Protein AF-A0A9W4T9R7-F1 (afdb_monomer)

Sequence (249 aa):
AYAVKRDMVISTRVPKNIEKGKYPGAYVFPSKKGIESRRPVIGLDFASLYPTWCVRHDNQTEKKGLYSVVLEDLANKRLELKARLVPLEKKKQHFGKMISSAKESDYWDLKQKTLKVYMNTFYREAGNSLSSIYLRELACRTTTLRKYYLNFVAKFVSKKAFFREELFKEAYWTEMVKITMNVMSKLRNQVNAYLRIKSGTSYLKIAYEEVLFPICFTGKKKYFGIEHEDIVNFKLKNLFMKGIYTVKQ

Structure (mmCIF, N/CA/C/O backbone):
data_AF-A0A9W4T9R7-F1
#
_entry.id   AF-A0A9W4T9R7-F1
#
loop_
_atom_site.group_PDB
_atom_site.id
_atom_site.type_symbol
_atom_site.label_atom_id
_atom_site.label_alt_id
_atom_site.label_comp_id
_atom_site.label_asym_id
_atom_site.label_entity_id
_atom_site.label_seq_id
_atom_site.pdbx_PDB_ins_code
_atom_site.Cartn_x
_atom_site.Cartn_y
_atom_site.Cartn_z
_atom_site.occupancy
_atom_site.B_iso_or_equiv
_atom_site.auth_seq_id
_atom_site.auth_comp_id
_atom_site.auth_asym_id
_atom_site.auth_atom_id
_atom_site.pdbx_PDB_model_num
ATOM 1 N N . ALA A 1 1 ? 19.798 -14.249 -14.018 1.00 59.72 1 ALA A N 1
ATOM 2 C CA . ALA A 1 1 ? 20.123 -14.473 -15.442 1.00 59.72 1 ALA A CA 1
ATOM 3 C C . ALA A 1 1 ? 18.849 -14.621 -16.295 1.00 59.72 1 ALA A C 1
ATOM 5 O O . ALA A 1 1 ? 18.619 -15.683 -16.844 1.00 59.72 1 ALA A O 1
ATOM 6 N N . TYR A 1 2 ? 17.982 -13.600 -16.383 1.00 70.25 2 TYR A N 1
ATOM 7 C CA . TYR A 1 2 ? 16.787 -13.658 -17.253 1.00 70.25 2 TYR A CA 1
ATOM 8 C C . TYR A 1 2 ? 17.109 -13.208 -18.683 1.00 70.25 2 TYR A C 1
ATOM 10 O O . TYR A 1 2 ? 16.780 -13.914 -19.625 1.00 70.25 2 TYR A O 1
ATOM 18 N N . ALA A 1 3 ? 17.820 -12.083 -18.831 1.00 74.06 3 ALA A N 1
ATOM 19 C CA . ALA A 1 3 ? 18.257 -11.571 -20.131 1.00 74.06 3 ALA A CA 1
ATOM 20 C C . ALA A 1 3 ? 19.141 -12.583 -20.880 1.00 74.06 3 ALA A C 1
ATOM 22 O O . ALA A 1 3 ? 18.869 -12.890 -22.030 1.00 74.06 3 ALA A O 1
ATOM 23 N N . VAL A 1 4 ? 20.104 -13.191 -20.180 1.00 78.38 4 VAL A N 1
ATOM 24 C CA . VAL A 1 4 ? 20.974 -14.253 -20.723 1.00 78.38 4 VAL A CA 1
ATOM 25 C C . VAL A 1 4 ? 20.182 -15.496 -21.147 1.00 78.38 4 VAL A C 1
ATOM 27 O O . VAL A 1 4 ? 20.496 -16.099 -22.154 1.00 78.38 4 VAL A O 1
ATOM 30 N N . LYS A 1 5 ? 19.123 -15.871 -20.415 1.00 80.81 5 LYS A N 1
ATOM 31 C CA . LYS A 1 5 ? 18.279 -17.035 -20.755 1.00 80.81 5 LYS A CA 1
ATOM 32 C C . LYS A 1 5 ? 17.362 -16.807 -21.962 1.00 80.81 5 LYS A C 1
ATOM 34 O O . LYS A 1 5 ? 16.717 -17.749 -22.404 1.00 80.81 5 LYS A O 1
ATOM 39 N N . ARG A 1 6 ? 17.222 -15.563 -22.418 1.00 77.00 6 ARG A N 1
ATOM 40 C CA . ARG A 1 6 ? 16.382 -15.175 -23.559 1.00 77.00 6 ARG A CA 1
ATOM 41 C C . ARG A 1 6 ? 17.194 -14.482 -24.656 1.00 77.00 6 ARG A C 1
ATOM 43 O O . ARG A 1 6 ? 16.608 -13.758 -25.453 1.00 77.00 6 ARG A O 1
ATOM 50 N N . ASP A 1 7 ? 18.519 -14.628 -24.624 1.00 80.69 7 ASP A N 1
ATOM 51 C CA . ASP A 1 7 ? 19.453 -14.010 -25.573 1.00 80.69 7 ASP A CA 1
ATOM 52 C C . ASP A 1 7 ? 19.212 -12.503 -25.780 1.00 80.69 7 ASP A C 1
ATOM 54 O O . ASP A 1 7 ? 19.337 -11.948 -26.870 1.00 80.69 7 ASP A O 1
ATOM 58 N N . MET A 1 8 ? 18.838 -11.813 -24.698 1.00 79.25 8 MET A N 1
ATOM 59 C CA . MET A 1 8 ? 18.561 -10.380 -24.711 1.00 79.25 8 MET A CA 1
ATOM 60 C C . MET A 1 8 ? 19.840 -9.585 -24.444 1.00 79.25 8 MET A C 1
ATOM 62 O O . MET A 1 8 ? 20.488 -9.761 -23.410 1.00 79.25 8 MET A O 1
ATOM 66 N N . VAL A 1 9 ? 20.134 -8.620 -25.315 1.00 77.31 9 VAL A N 1
ATOM 67 C CA . VAL A 1 9 ? 21.206 -7.635 -25.114 1.00 77.31 9 VAL A CA 1
ATOM 68 C C . VAL A 1 9 ? 20.630 -6.378 -24.461 1.00 77.31 9 VAL A C 1
ATOM 70 O O . VAL A 1 9 ? 19.624 -5.830 -24.912 1.00 77.31 9 VAL A O 1
ATOM 73 N N . ILE A 1 10 ? 21.260 -5.906 -23.385 1.00 75.12 10 ILE A N 1
ATOM 74 C CA . ILE A 1 10 ? 20.841 -4.688 -22.681 1.00 75.12 10 ILE A CA 1
ATOM 75 C C . ILE A 1 10 ? 21.632 -3.507 -23.238 1.00 75.12 10 ILE A C 1
ATOM 77 O O . ILE A 1 10 ? 22.858 -3.474 -23.154 1.00 75.12 10 ILE A O 1
ATOM 81 N N . SER A 1 11 ? 20.927 -2.515 -23.784 1.00 72.75 11 SER A N 1
ATOM 82 C CA . SER A 1 11 ? 21.551 -1.259 -24.200 1.00 72.75 11 SER A CA 1
ATOM 83 C C . SER A 1 11 ? 22.046 -0.478 -22.982 1.00 72.75 11 SER A C 1
ATOM 85 O O . SER A 1 11 ? 21.282 -0.190 -22.064 1.00 72.75 11 SER A O 1
ATOM 87 N N . THR A 1 12 ? 23.315 -0.078 -23.003 1.00 73.06 12 THR A N 1
ATOM 88 C CA . THR A 1 12 ? 23.922 0.831 -22.016 1.00 73.06 12 THR A CA 1
ATOM 89 C C . THR A 1 12 ? 23.885 2.294 -22.459 1.00 73.06 12 THR A C 1
ATOM 91 O O . THR A 1 12 ? 24.325 3.178 -21.727 1.00 73.06 12 THR A O 1
ATOM 94 N N . ARG A 1 13 ? 23.363 2.575 -23.660 1.00 67.56 13 ARG A N 1
ATOM 95 C CA . ARG A 1 13 ? 23.317 3.929 -24.219 1.00 67.56 13 ARG A CA 1
ATOM 96 C C . ARG A 1 13 ? 22.283 4.773 -23.478 1.00 67.56 13 ARG A C 1
ATOM 98 O O . ARG A 1 13 ? 21.112 4.402 -23.421 1.00 67.56 13 ARG A O 1
ATOM 105 N N . VAL A 1 14 ? 22.707 5.934 -22.981 1.00 66.62 14 VAL A N 1
ATOM 106 C CA . VAL A 1 14 ? 21.792 6.962 -22.468 1.00 66.62 14 VAL A CA 1
ATOM 107 C C . VAL A 1 14 ? 20.912 7.453 -23.632 1.00 66.62 14 VAL A C 1
ATOM 109 O O . VAL A 1 14 ? 21.442 7.684 -24.727 1.00 66.62 14 VAL A O 1
ATOM 112 N N . PRO A 1 15 ? 19.586 7.594 -23.449 1.00 66.44 15 PRO A N 1
ATOM 113 C CA . PRO A 1 15 ? 18.695 8.068 -24.504 1.00 66.44 15 PRO A CA 1
ATOM 114 C C . PRO A 1 15 ? 19.144 9.442 -25.026 1.00 66.44 15 PRO A C 1
ATOM 116 O O . PRO A 1 15 ? 19.232 10.397 -24.261 1.00 66.44 15 PRO A O 1
ATOM 119 N N . LYS A 1 16 ? 19.423 9.558 -26.333 1.00 61.88 16 LYS A N 1
ATOM 120 C CA . LYS A 1 16 ? 19.866 10.826 -26.952 1.00 61.88 16 LYS A CA 1
ATOM 121 C C . LYS A 1 16 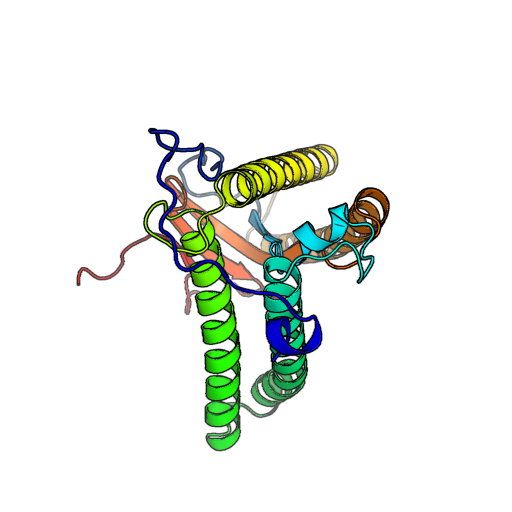? 18.724 11.838 -27.121 1.00 61.88 16 LYS A C 1
ATOM 123 O O . LYS A 1 16 ? 18.945 13.037 -26.996 1.00 61.88 16 LYS A O 1
ATOM 128 N N . ASN A 1 17 ? 17.503 11.349 -27.351 1.00 61.75 17 ASN A N 1
ATOM 129 C CA . ASN A 1 17 ? 16.299 12.160 -27.547 1.00 61.75 17 ASN A CA 1
ATOM 130 C C . ASN A 1 17 ? 15.401 12.059 -26.309 1.00 61.75 17 ASN A C 1
ATOM 132 O O . ASN A 1 17 ? 14.478 11.249 -26.255 1.00 61.75 17 ASN A O 1
ATOM 136 N N . ILE A 1 18 ? 15.701 12.856 -25.285 1.00 63.38 18 ILE A N 1
ATOM 137 C CA . ILE A 1 18 ? 14.866 12.960 -24.085 1.00 63.38 18 ILE A CA 1
ATOM 138 C C . ILE A 1 18 ? 13.833 14.059 -24.336 1.00 63.38 18 ILE A C 1
ATOM 140 O O . ILE A 1 18 ? 14.192 15.230 -24.472 1.00 63.38 18 ILE A O 1
ATOM 144 N N . GLU A 1 19 ? 12.546 13.706 -24.367 1.00 62.81 19 GLU A N 1
ATOM 145 C CA . GLU A 1 19 ? 11.475 14.705 -24.327 1.00 62.81 19 GLU A CA 1
ATOM 146 C C . GLU A 1 19 ? 11.671 15.610 -23.097 1.00 62.81 19 GLU A C 1
ATOM 148 O O . GLU A 1 19 ? 11.642 15.145 -21.952 1.00 62.81 19 GLU A O 1
ATOM 153 N N . LYS A 1 20 ? 11.865 16.914 -23.314 1.00 60.84 20 LYS A N 1
ATOM 154 C CA . LYS A 1 20 ? 12.062 17.889 -22.234 1.00 60.84 20 LYS A CA 1
ATOM 155 C C . LYS A 1 20 ? 10.721 18.185 -21.545 1.00 60.84 20 LYS A C 1
ATOM 157 O O . LYS A 1 20 ? 9.710 18.384 -22.209 1.00 60.84 20 LYS A O 1
ATOM 162 N N . GLY A 1 21 ? 10.697 18.200 -20.209 1.00 66.25 21 GLY A N 1
ATOM 163 C CA . GLY A 1 21 ? 9.529 18.612 -19.410 1.00 66.25 21 GLY A CA 1
ATOM 164 C C . GLY A 1 21 ? 9.113 17.629 -18.308 1.00 66.25 21 GLY A C 1
ATOM 165 O O . GLY A 1 21 ? 9.373 16.430 -18.381 1.00 66.25 21 GLY A O 1
ATOM 166 N N . LYS A 1 22 ? 8.458 18.148 -17.259 1.00 68.75 22 LYS A N 1
ATOM 167 C CA . LYS A 1 22 ? 7.923 17.345 -16.143 1.00 68.75 22 LYS A CA 1
ATOM 168 C C . LYS A 1 22 ? 6.649 16.611 -16.583 1.00 68.75 22 LYS A C 1
ATOM 170 O O . LYS A 1 22 ? 5.769 17.218 -17.183 1.00 68.75 22 LYS A O 1
ATOM 175 N N . TYR A 1 23 ? 6.516 15.331 -16.237 1.00 68.12 23 TYR A N 1
ATOM 176 C CA . TYR A 1 23 ? 5.281 14.564 -16.441 1.00 68.12 23 TYR A CA 1
ATOM 177 C C . TYR A 1 23 ? 4.348 14.669 -15.216 1.00 68.12 23 TYR A C 1
ATOM 179 O O . TYR A 1 23 ? 4.815 14.881 -14.091 1.00 68.12 23 TYR A O 1
ATOM 187 N N . PRO A 1 24 ? 3.018 14.550 -15.395 1.00 67.31 24 PRO A N 1
ATOM 188 C CA . PRO A 1 24 ? 2.055 14.825 -14.332 1.00 67.31 24 PRO A CA 1
ATOM 189 C C . PRO A 1 24 ? 2.112 13.780 -13.204 1.00 67.31 24 PRO A C 1
ATOM 191 O O . PRO A 1 24 ? 1.709 12.636 -13.391 1.00 67.31 24 PRO A O 1
ATOM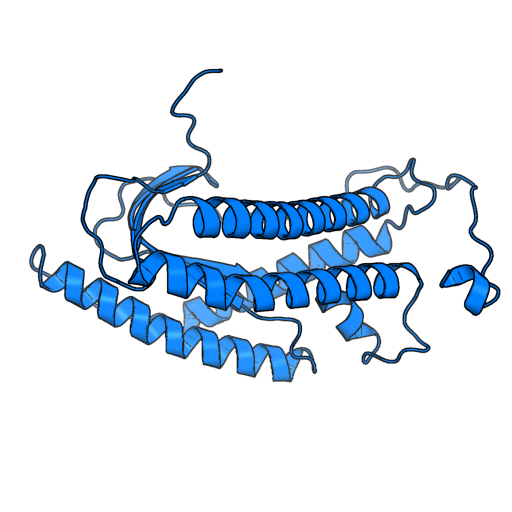 194 N N . GLY A 1 25 ? 2.528 14.202 -12.004 1.00 65.69 25 GLY A N 1
ATOM 195 C CA . GLY A 1 25 ? 2.658 13.364 -10.800 1.00 65.69 25 GLY A CA 1
ATOM 196 C C . GLY A 1 25 ? 1.333 12.965 -10.132 1.00 65.69 25 GLY A C 1
ATOM 197 O O . GLY A 1 25 ? 0.257 13.252 -10.648 1.00 65.69 25 GLY A O 1
ATOM 198 N N . ALA A 1 26 ? 1.390 12.291 -8.979 1.00 67.56 26 ALA A N 1
ATOM 199 C CA . ALA A 1 26 ? 0.213 11.751 -8.284 1.00 67.56 26 ALA A CA 1
ATOM 200 C C . ALA A 1 26 ? -0.819 12.825 -7.875 1.00 67.56 26 ALA A C 1
ATOM 202 O O . ALA A 1 26 ? -0.459 13.923 -7.457 1.00 67.56 26 ALA A O 1
ATOM 203 N N . TYR A 1 27 ? -2.109 12.481 -7.956 1.00 70.81 27 TYR A N 1
ATOM 204 C CA . TYR A 1 27 ? -3.198 13.359 -7.519 1.00 70.81 27 TYR A CA 1
ATOM 205 C C . TYR A 1 27 ? -3.437 13.236 -6.008 1.00 70.81 27 TYR A C 1
ATOM 207 O O . TYR A 1 27 ? -3.358 12.139 -5.453 1.00 70.81 27 TYR A O 1
ATOM 215 N N . VAL A 1 28 ? -3.726 14.360 -5.346 1.00 72.25 28 VAL A N 1
ATOM 216 C CA . VAL A 1 28 ? -4.031 14.424 -3.910 1.00 72.25 28 VAL A CA 1
ATOM 217 C C . VAL A 1 28 ? -5.329 15.201 -3.738 1.00 72.25 28 VAL A C 1
ATOM 219 O O . VAL A 1 28 ? -5.382 16.384 -4.079 1.00 72.25 28 VAL A O 1
ATOM 222 N N . PHE A 1 29 ? -6.353 14.543 -3.193 1.00 69.75 29 PHE A N 1
ATOM 223 C CA . PHE A 1 29 ? -7.619 15.198 -2.882 1.00 69.75 29 PHE A CA 1
ATOM 224 C C . PHE A 1 29 ? -7.421 16.314 -1.841 1.00 69.75 29 PHE A C 1
ATOM 226 O O . PHE A 1 29 ? -6.601 16.168 -0.926 1.00 69.75 29 PHE A O 1
ATOM 233 N N . PRO A 1 30 ? -8.136 17.444 -1.968 1.00 73.25 30 PRO A N 1
ATOM 234 C CA . PRO A 1 30 ? -8.125 18.482 -0.946 1.00 73.25 30 PRO A CA 1
ATOM 235 C C . PRO A 1 30 ? -8.764 17.963 0.352 1.00 73.25 30 PRO A C 1
ATOM 237 O O . PRO A 1 30 ? -9.790 17.290 0.321 1.00 73.25 30 PRO A O 1
ATOM 240 N N . SER A 1 31 ? -8.155 18.281 1.497 1.00 77.88 31 SER A N 1
ATOM 241 C CA . SER A 1 31 ? -8.677 17.946 2.828 1.00 77.88 31 SER A CA 1
ATOM 242 C C . SER A 1 31 ? -9.503 19.103 3.393 1.00 77.88 31 SER A C 1
ATOM 244 O O . SER A 1 31 ? -9.049 20.250 3.334 1.00 77.88 31 SER A O 1
ATOM 246 N N . LYS A 1 32 ? -10.652 18.812 4.014 1.00 78.69 32 LYS A N 1
ATOM 247 C CA . LYS A 1 32 ? -11.346 19.777 4.881 1.00 78.69 32 LYS A CA 1
ATOM 248 C C . LYS A 1 32 ? -10.566 19.882 6.193 1.00 78.69 32 LYS A C 1
ATOM 250 O O . LYS A 1 32 ? -10.340 18.864 6.836 1.00 78.69 32 LYS A O 1
ATOM 255 N N . LYS A 1 33 ? -10.076 21.078 6.530 1.00 81.50 33 LYS A N 1
ATOM 256 C CA . LYS A 1 33 ? -9.293 21.306 7.754 1.00 81.50 33 LYS A CA 1
ATOM 257 C C . LYS A 1 33 ? -10.213 21.355 8.974 1.00 81.50 33 LYS A C 1
ATOM 259 O O . LYS A 1 33 ? -11.326 21.859 8.864 1.00 81.50 33 LYS A O 1
ATOM 264 N N . GLY A 1 34 ? -9.711 20.898 10.116 1.00 79.88 34 GLY A N 1
ATOM 265 C CA . GLY A 1 34 ? -10.428 20.907 11.389 1.00 79.88 34 GLY A CA 1
ATOM 266 C C . GLY A 1 34 ? -10.457 19.541 12.067 1.00 79.88 34 GLY A C 1
ATOM 267 O O . GLY A 1 34 ? -9.958 18.548 11.529 1.00 79.88 34 GLY A O 1
ATOM 268 N N . ILE A 1 35 ? -11.033 19.521 13.267 1.00 76.19 35 ILE A N 1
ATOM 269 C CA . ILE A 1 35 ? -11.288 18.300 14.031 1.00 76.19 35 ILE A CA 1
ATOM 270 C C . ILE A 1 35 ? -12.578 17.672 13.506 1.00 76.19 35 ILE A C 1
ATOM 272 O O . ILE A 1 35 ? -13.631 18.305 13.505 1.00 76.19 35 ILE A O 1
ATOM 276 N N . GLU A 1 36 ? -12.488 16.419 13.081 1.00 76.75 36 GLU A N 1
ATOM 277 C CA . GLU A 1 36 ? -13.615 15.571 12.731 1.00 76.75 36 GLU A CA 1
ATOM 278 C C . GLU A 1 36 ? -13.862 14.595 13.887 1.00 76.75 36 GLU A C 1
ATOM 280 O O . GLU A 1 36 ? -13.149 13.607 14.084 1.00 76.75 36 GLU A O 1
ATOM 285 N N . SER A 1 37 ? -14.871 14.925 14.689 1.00 70.31 37 SER A N 1
ATOM 286 C CA . SER A 1 37 ? -15.345 14.133 15.828 1.00 70.31 37 SER A CA 1
ATOM 287 C C . SER A 1 37 ? -16.762 13.604 15.620 1.00 70.31 37 SER A C 1
ATOM 289 O O . SER A 1 37 ? -17.299 12.930 16.497 1.00 70.31 37 SER A O 1
ATOM 291 N N . ARG A 1 38 ? -17.386 13.893 14.469 1.00 70.44 38 ARG A N 1
ATOM 292 C CA . ARG A 1 38 ? -18.746 13.429 14.182 1.00 70.44 38 ARG A CA 1
ATOM 293 C C . ARG A 1 38 ? -18.740 12.045 13.558 1.00 70.44 38 ARG A C 1
ATOM 295 O O . ARG A 1 38 ? -19.702 11.305 13.743 1.00 70.44 38 ARG A O 1
ATOM 302 N N . ARG A 1 39 ? -17.703 11.707 12.782 1.00 74.31 39 ARG A N 1
ATOM 303 C CA . ARG A 1 39 ? -17.667 10.471 11.987 1.00 74.31 39 ARG A CA 1
ATOM 304 C C . ARG A 1 39 ? -16.272 9.837 11.953 1.00 74.31 39 ARG A C 1
ATOM 306 O O . ARG A 1 39 ? -15.289 10.566 11.834 1.00 74.31 39 ARG A O 1
ATOM 313 N N . PRO A 1 40 ? -16.176 8.497 12.000 1.00 77.69 40 PRO A N 1
ATOM 314 C CA . PRO A 1 40 ? -14.919 7.795 11.782 1.00 77.69 40 PRO A CA 1
ATOM 315 C C . PRO A 1 40 ? -14.441 7.961 10.338 1.00 77.69 40 PRO A C 1
ATOM 317 O O . PRO A 1 40 ? -15.229 7.891 9.391 1.00 77.69 40 PRO A O 1
ATOM 320 N N . VAL A 1 41 ? -13.136 8.163 10.165 1.00 76.94 41 VAL A N 1
ATOM 321 C CA . VAL A 1 41 ? -12.497 8.270 8.850 1.00 76.94 41 VAL A CA 1
ATOM 322 C C . VAL A 1 41 ? -11.724 6.999 8.561 1.00 76.94 41 VAL A C 1
ATOM 324 O O . VAL A 1 41 ? -11.023 6.485 9.420 1.00 76.94 41 VAL A O 1
ATOM 327 N N . ILE A 1 42 ? -11.828 6.489 7.337 1.00 74.69 42 ILE A N 1
ATOM 328 C CA . ILE A 1 42 ? -11.221 5.210 6.972 1.00 74.69 42 ILE A CA 1
ATOM 329 C C . ILE A 1 42 ? -10.004 5.417 6.070 1.00 74.69 42 ILE A C 1
ATOM 331 O O . ILE A 1 42 ? -10.078 6.125 5.061 1.00 74.69 42 ILE A O 1
ATOM 335 N N . GLY A 1 43 ? -8.910 4.733 6.402 1.00 73.44 43 GLY A N 1
ATOM 336 C CA . GLY A 1 43 ? -7.752 4.534 5.541 1.00 73.44 43 GLY A CA 1
ATOM 337 C C . GLY A 1 43 ? -7.994 3.399 4.546 1.00 73.44 43 GLY A C 1
ATOM 338 O O . GLY A 1 43 ? -8.063 2.225 4.913 1.00 73.44 43 GLY A O 1
ATOM 339 N N . LEU A 1 44 ? -8.125 3.748 3.266 1.00 71.62 44 LEU A N 1
ATOM 340 C CA . LEU A 1 44 ? -8.132 2.792 2.159 1.00 71.62 44 LEU A CA 1
ATOM 341 C C . LEU A 1 44 ? -6.860 2.976 1.336 1.00 71.62 44 LEU A C 1
ATOM 343 O O . LEU A 1 44 ? -6.666 4.042 0.744 1.00 71.62 44 LEU A O 1
ATOM 347 N N . ASP A 1 45 ? -6.037 1.930 1.250 1.00 73.69 45 ASP A N 1
ATOM 348 C CA . ASP A 1 45 ? -4.837 1.941 0.411 1.00 73.69 45 ASP A CA 1
ATOM 349 C C . ASP A 1 45 ? -4.750 0.695 -0.476 1.00 73.69 45 ASP A C 1
ATOM 351 O O . ASP A 1 45 ? -5.278 -0.381 -0.182 1.00 73.69 45 ASP A O 1
ATOM 355 N N . PHE A 1 46 ? -4.083 0.835 -1.616 1.00 69.25 46 PHE A N 1
ATOM 356 C CA . PHE A 1 46 ? -3.790 -0.304 -2.472 1.00 69.25 46 PHE A CA 1
ATOM 357 C C . PHE A 1 46 ? -2.616 -1.095 -1.894 1.00 69.25 46 PHE A C 1
ATOM 359 O O . PHE A 1 46 ? -1.528 -0.559 -1.692 1.00 69.25 46 PHE A O 1
ATOM 366 N N . ALA A 1 47 ? -2.796 -2.406 -1.715 1.00 65.75 47 ALA A N 1
ATOM 367 C CA . ALA A 1 47 ? -1.784 -3.268 -1.099 1.00 65.75 47 ALA A CA 1
ATOM 368 C C . ALA A 1 47 ? -0.457 -3.300 -1.889 1.00 65.75 47 ALA A C 1
ATOM 370 O O . ALA A 1 47 ? 0.633 -3.388 -1.313 1.00 65.75 47 ALA A O 1
ATOM 371 N N . SER A 1 48 ? -0.551 -3.240 -3.220 1.00 63.88 48 SER A N 1
ATOM 372 C CA . SER A 1 48 ? 0.567 -3.036 -4.141 1.00 63.88 48 SER A CA 1
ATOM 373 C C . SER A 1 48 ? 0.031 -2.658 -5.524 1.00 63.88 48 SER A C 1
ATOM 375 O O . SER A 1 48 ? -0.831 -3.347 -6.063 1.00 63.88 48 SER A O 1
ATOM 377 N N . LEU A 1 49 ? 0.544 -1.571 -6.103 1.00 60.19 49 LEU A N 1
ATOM 378 C CA . LEU A 1 49 ? 0.133 -1.055 -7.422 1.00 60.19 49 LEU A CA 1
ATOM 379 C C . LEU A 1 49 ? 1.099 -1.438 -8.560 1.00 60.19 49 LEU A C 1
ATOM 381 O O . LEU A 1 49 ? 0.842 -1.136 -9.721 1.00 60.19 49 LEU A O 1
ATOM 385 N N . TYR A 1 50 ? 2.232 -2.064 -8.237 1.00 57.69 50 TYR A N 1
ATOM 386 C CA . TYR A 1 50 ? 3.283 -2.384 -9.212 1.00 57.69 50 TYR A CA 1
ATOM 387 C C . TYR A 1 50 ? 2.982 -3.637 -10.053 1.00 57.69 50 TYR A C 1
ATOM 389 O O . TYR A 1 50 ? 3.145 -3.572 -11.272 1.00 57.69 50 TYR A O 1
ATOM 397 N N . PRO A 1 51 ? 2.450 -4.741 -9.480 1.00 53.22 51 PRO A N 1
ATOM 398 C CA . PRO A 1 51 ? 2.061 -5.920 -10.264 1.00 53.22 51 PRO A CA 1
ATOM 399 C C . PRO A 1 51 ? 0.854 -5.654 -11.177 1.00 53.22 51 PRO A C 1
ATOM 401 O O . PRO A 1 51 ? 0.564 -6.419 -12.091 1.00 53.22 51 PRO A O 1
ATOM 404 N N . THR A 1 52 ? 0.153 -4.538 -10.963 1.00 51.38 52 THR A N 1
ATOM 405 C CA . THR A 1 52 ? -1.022 -4.136 -11.737 1.00 51.38 52 THR A CA 1
ATOM 406 C C . THR A 1 52 ? -0.708 -3.751 -13.184 1.00 51.38 52 THR A C 1
ATOM 408 O O . THR A 1 52 ? -1.621 -3.609 -13.989 1.00 51.38 52 THR A O 1
ATOM 411 N N . TRP A 1 53 ? 0.568 -3.579 -13.536 1.00 53.56 53 TRP A N 1
ATOM 412 C CA . TRP A 1 53 ? 0.999 -3.330 -14.912 1.00 53.56 53 TRP A CA 1
ATOM 413 C C . TRP A 1 53 ? 1.068 -4.615 -15.758 1.00 53.56 53 TRP A C 1
ATOM 415 O O . TRP A 1 53 ? 0.752 -4.574 -16.946 1.00 53.56 53 TRP A O 1
ATOM 425 N N . CYS A 1 54 ? 1.361 -5.773 -15.146 1.00 51.19 54 CYS A N 1
ATOM 426 C CA . CYS A 1 54 ? 1.339 -7.089 -15.815 1.00 51.19 54 CYS A CA 1
ATOM 427 C C . CYS A 1 54 ? -0.045 -7.431 -16.397 1.00 51.19 54 CYS A C 1
ATOM 429 O O . CYS A 1 54 ? -0.166 -8.191 -17.356 1.00 51.19 54 CYS A O 1
ATOM 431 N N . VAL A 1 55 ? -1.079 -6.809 -15.835 1.00 47.62 55 VAL A N 1
ATOM 432 C CA . VAL A 1 55 ? -2.495 -6.968 -16.165 1.00 47.62 55 VAL A CA 1
ATOM 433 C C . VAL A 1 55 ? -2.825 -6.582 -17.610 1.00 47.62 55 VAL A C 1
ATOM 435 O O . VAL A 1 55 ? -3.725 -7.167 -18.193 1.00 47.62 55 VAL A O 1
ATOM 438 N N . ARG A 1 56 ? -2.098 -5.633 -18.223 1.00 52.06 56 ARG A N 1
ATOM 439 C CA . ARG A 1 56 ? -2.361 -5.213 -19.615 1.00 52.06 56 ARG A CA 1
ATOM 440 C C . ARG A 1 56 ? -1.777 -6.135 -20.686 1.00 52.06 56 ARG A C 1
ATOM 442 O O . ARG A 1 56 ? -2.108 -5.961 -21.850 1.00 52.06 56 ARG A O 1
ATOM 449 N N . HIS A 1 57 ? -0.919 -7.082 -20.316 1.00 54.81 57 HIS A N 1
ATOM 450 C CA . HIS A 1 57 ? -0.335 -8.049 -21.251 1.00 54.81 57 HIS A CA 1
ATOM 451 C C . HIS A 1 57 ? -1.066 -9.401 -21.217 1.00 54.81 57 HIS A C 1
ATOM 453 O O . HIS A 1 57 ? -0.459 -10.426 -21.520 1.00 54.81 57 HIS A O 1
ATOM 459 N N . ASP A 1 58 ? -2.325 -9.421 -20.758 1.00 55.94 58 ASP A N 1
ATOM 460 C CA . ASP A 1 58 ? -3.113 -10.635 -20.482 1.00 55.94 58 ASP A CA 1
ATOM 461 C C . ASP A 1 58 ? -2.363 -11.656 -19.618 1.00 55.94 58 ASP A C 1
ATOM 463 O O . ASP A 1 58 ? -2.582 -12.862 -19.687 1.00 55.94 58 ASP A O 1
ATOM 467 N N . ASN A 1 59 ? -1.422 -11.158 -18.809 1.00 56.66 59 ASN A N 1
ATOM 468 C CA . ASN A 1 59 ? -0.505 -11.956 -18.012 1.00 56.66 59 ASN A CA 1
ATOM 469 C C . ASN A 1 59 ? 0.322 -12.993 -18.810 1.00 56.66 59 ASN A C 1
ATOM 471 O O . ASN A 1 59 ? 0.952 -13.855 -18.200 1.00 56.66 59 ASN A O 1
ATOM 475 N N . GLN A 1 60 ? 0.378 -12.888 -20.143 1.00 59.97 60 GLN A N 1
ATOM 476 C CA . GLN A 1 60 ? 1.101 -13.817 -21.009 1.00 59.97 60 GLN A CA 1
ATOM 477 C C . GLN A 1 60 ? 2.613 -13.627 -20.860 1.00 59.97 60 GLN A C 1
ATOM 479 O O . GLN A 1 60 ? 3.153 -12.542 -21.084 1.00 59.97 60 GLN A O 1
ATOM 484 N N . THR A 1 61 ? 3.315 -14.700 -20.502 1.00 59.34 61 THR A N 1
ATOM 485 C CA . THR A 1 61 ? 4.762 -14.738 -20.216 1.00 59.34 61 THR A CA 1
ATOM 486 C C . THR A 1 61 ? 5.644 -14.335 -21.403 1.00 59.34 61 THR A C 1
ATOM 488 O O . THR A 1 61 ? 6.804 -13.955 -21.219 1.00 59.34 61 THR A O 1
ATOM 491 N N . GLU A 1 62 ? 5.100 -14.415 -22.614 1.00 61.78 62 GLU A N 1
ATOM 492 C CA . GLU A 1 62 ? 5.757 -14.056 -23.876 1.00 61.78 62 GLU A CA 1
ATOM 493 C C . GLU A 1 62 ? 5.680 -12.553 -24.165 1.00 61.78 62 GLU A C 1
ATOM 495 O O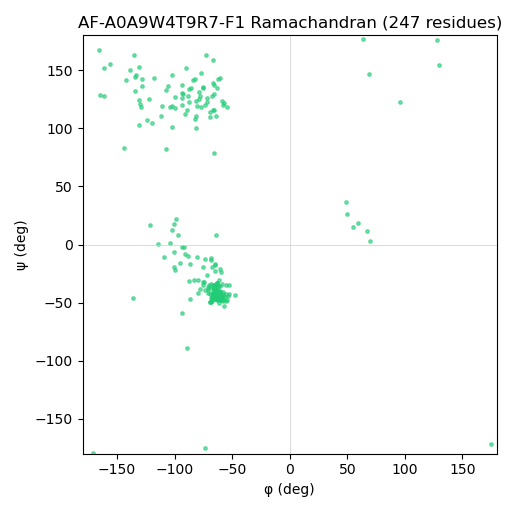 . GLU A 1 62 ? 6.608 -11.979 -24.725 1.00 61.78 62 GLU A O 1
ATOM 500 N N . LYS A 1 63 ? 4.616 -11.885 -23.700 1.00 63.66 63 LYS A N 1
ATOM 501 C CA . LYS A 1 63 ? 4.390 -10.442 -23.893 1.00 63.66 63 LYS A CA 1
ATOM 502 C C . LYS A 1 63 ? 4.973 -9.584 -22.767 1.00 63.66 63 LYS A C 1
ATOM 504 O O . LYS A 1 63 ? 4.973 -8.356 -22.865 1.00 63.66 63 LYS A O 1
ATOM 509 N N . LYS A 1 64 ? 5.456 -10.207 -21.685 1.00 68.19 64 LYS A N 1
ATOM 510 C CA . LYS A 1 64 ? 6.084 -9.516 -20.549 1.00 68.19 64 LYS A CA 1
ATOM 511 C C . LYS A 1 64 ? 7.538 -9.163 -20.875 1.00 68.19 64 LYS A C 1
ATOM 513 O O . LYS A 1 64 ? 8.371 -10.042 -21.073 1.00 68.19 64 LYS A O 1
ATOM 518 N N . GLY A 1 65 ? 7.855 -7.869 -20.867 1.00 73.44 65 GLY A N 1
ATOM 519 C CA . GLY A 1 65 ? 9.235 -7.387 -20.965 1.00 73.44 65 GLY A CA 1
ATOM 520 C C . GLY A 1 65 ? 10.042 -7.625 -19.680 1.00 73.44 65 GLY A C 1
ATOM 521 O O . GLY A 1 65 ? 9.472 -7.799 -18.599 1.00 73.44 65 GLY A O 1
ATOM 522 N N . LEU A 1 66 ? 11.377 -7.553 -19.786 1.00 77.62 66 LEU A N 1
ATOM 523 C CA . LEU A 1 66 ? 12.332 -7.742 -18.676 1.00 77.62 66 LEU A CA 1
ATOM 524 C C . LEU A 1 66 ? 11.939 -6.948 -17.418 1.00 77.62 66 LEU A C 1
ATOM 526 O O . LEU A 1 66 ? 11.966 -7.471 -16.307 1.00 77.62 66 LEU A O 1
ATOM 530 N N . TYR A 1 67 ? 11.522 -5.697 -17.607 1.00 77.31 67 TYR A N 1
ATOM 531 C CA . TYR A 1 67 ? 11.129 -4.796 -16.529 1.00 77.31 67 TYR A CA 1
ATOM 532 C C . TYR A 1 67 ? 9.949 -5.326 -15.695 1.00 77.31 67 TYR A C 1
ATOM 534 O O . TYR A 1 67 ? 9.974 -5.289 -14.465 1.00 77.31 67 TYR A O 1
ATOM 542 N N . SER A 1 68 ? 8.918 -5.856 -16.361 1.00 75.94 68 SER A N 1
ATOM 543 C CA . SER A 1 68 ? 7.735 -6.414 -15.698 1.00 75.94 68 SER A CA 1
ATOM 544 C C . SER A 1 68 ? 8.055 -7.711 -14.964 1.00 75.94 68 SER A C 1
ATOM 546 O O . SER A 1 68 ? 7.569 -7.907 -13.855 1.00 75.94 68 SER A O 1
ATOM 548 N N . VAL A 1 69 ? 8.919 -8.552 -15.537 1.00 79.06 69 VAL A N 1
ATOM 549 C CA . VAL A 1 69 ? 9.326 -9.815 -14.907 1.00 79.06 69 VAL A CA 1
ATOM 550 C C . VAL A 1 69 ? 10.141 -9.582 -13.640 1.00 79.06 69 VAL A C 1
ATOM 552 O O . VAL A 1 69 ? 9.898 -10.237 -12.632 1.00 79.06 69 VAL A O 1
ATOM 555 N N . VAL A 1 70 ? 11.067 -8.618 -13.655 1.00 81.94 70 VAL A N 1
ATOM 556 C CA . VAL A 1 70 ? 11.842 -8.259 -12.457 1.00 81.94 70 VAL A CA 1
ATOM 557 C C . VAL A 1 70 ? 10.920 -7.761 -11.341 1.00 81.94 70 VAL A C 1
ATOM 559 O O . VAL A 1 70 ? 11.055 -8.184 -10.195 1.00 81.94 70 VAL A O 1
ATOM 562 N N . LEU A 1 71 ? 9.948 -6.899 -11.657 1.00 79.12 71 LEU A N 1
ATOM 563 C CA . LEU A 1 71 ? 8.984 -6.416 -10.664 1.00 79.12 71 LEU A CA 1
A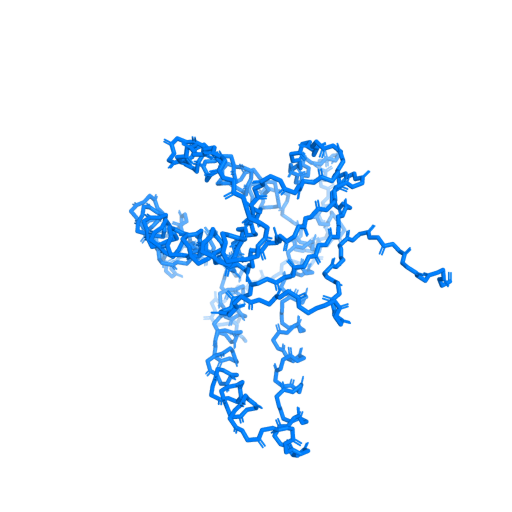TOM 564 C C . LEU A 1 71 ? 8.066 -7.522 -10.129 1.00 79.12 71 LEU A C 1
ATOM 566 O O . LEU A 1 71 ? 7.731 -7.504 -8.946 1.00 79.12 71 LEU A O 1
ATOM 570 N N . GLU A 1 72 ? 7.659 -8.466 -10.976 1.00 78.50 72 GLU A N 1
ATOM 571 C CA . GLU A 1 72 ? 6.846 -9.617 -10.581 1.00 78.50 72 GLU A CA 1
ATOM 572 C C . GLU A 1 72 ? 7.614 -10.557 -9.644 1.00 78.50 72 GLU A C 1
ATOM 574 O O . GLU A 1 72 ? 7.097 -10.910 -8.587 1.00 78.50 72 GLU A O 1
ATOM 579 N N . ASP A 1 73 ? 8.871 -10.877 -9.961 1.00 83.69 73 ASP A N 1
ATOM 580 C CA . ASP A 1 73 ? 9.750 -11.675 -9.096 1.00 83.69 73 ASP A CA 1
ATOM 581 C C . ASP A 1 73 ? 9.955 -11.011 -7.723 1.00 83.69 73 ASP A C 1
ATOM 583 O O . ASP A 1 73 ? 9.779 -11.641 -6.678 1.00 83.69 73 ASP A O 1
ATOM 587 N N . LEU A 1 74 ? 10.240 -9.704 -7.700 1.00 84.69 74 LEU A N 1
ATOM 588 C CA . LEU A 1 74 ? 10.377 -8.940 -6.455 1.00 84.69 74 LEU A CA 1
ATOM 589 C C . LEU A 1 74 ? 9.070 -8.901 -5.650 1.00 84.69 74 LEU A C 1
ATOM 591 O O . LEU A 1 74 ? 9.094 -8.999 -4.420 1.00 84.69 74 LEU A O 1
ATOM 595 N N . ALA A 1 75 ? 7.926 -8.771 -6.327 1.00 81.25 75 ALA A N 1
ATOM 596 C CA . ALA A 1 75 ? 6.620 -8.785 -5.682 1.00 81.25 75 ALA A CA 1
ATOM 597 C C . ALA A 1 75 ? 6.301 -10.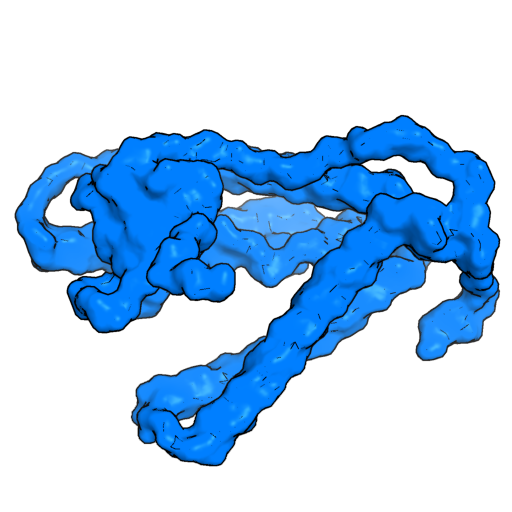159 -5.078 1.00 81.25 75 ALA A C 1
ATOM 599 O O . ALA A 1 75 ? 5.832 -10.213 -3.941 1.00 81.25 75 ALA A O 1
ATOM 600 N N . ASN A 1 76 ? 6.604 -11.249 -5.786 1.00 83.81 76 ASN A N 1
ATOM 601 C CA . ASN A 1 76 ? 6.404 -12.617 -5.307 1.00 83.81 76 ASN A CA 1
ATOM 602 C C . ASN A 1 76 ? 7.296 -12.921 -4.098 1.00 83.81 76 ASN A C 1
ATOM 604 O O . ASN A 1 76 ? 6.787 -13.340 -3.060 1.00 83.81 76 ASN A O 1
ATOM 608 N N . LYS A 1 77 ? 8.585 -12.562 -4.153 1.00 86.94 77 LYS A N 1
ATOM 609 C CA . LYS A 1 77 ? 9.491 -12.640 -2.993 1.00 86.94 77 LYS A CA 1
ATOM 610 C C . LYS A 1 77 ? 8.941 -11.873 -1.795 1.00 86.94 77 LYS A C 1
ATOM 612 O O . LYS A 1 77 ? 8.960 -12.359 -0.667 1.00 86.94 77 LYS A O 1
ATOM 617 N N . ARG A 1 78 ? 8.399 -10.672 -2.017 1.00 85.12 78 ARG A N 1
ATOM 618 C CA . ARG A 1 78 ? 7.786 -9.882 -0.941 1.00 85.12 78 ARG A CA 1
ATOM 619 C C . ARG A 1 78 ? 6.516 -10.538 -0.382 1.00 85.12 78 ARG A C 1
ATOM 621 O O . ARG A 1 78 ? 6.273 -10.420 0.818 1.00 85.12 78 ARG A O 1
ATOM 628 N N . LEU A 1 79 ? 5.715 -11.209 -1.212 1.00 83.50 79 LEU A N 1
ATOM 629 C CA . LEU A 1 79 ? 4.539 -11.966 -0.769 1.00 83.50 79 LEU A CA 1
ATOM 630 C C . LEU A 1 79 ? 4.933 -13.160 0.105 1.00 83.50 79 LEU A C 1
ATOM 632 O O . LEU A 1 79 ? 4.327 -13.349 1.156 1.00 83.50 79 LEU A O 1
ATOM 636 N N . GLU A 1 80 ? 5.975 -13.902 -0.268 1.00 85.75 80 GLU A N 1
ATOM 637 C CA . GLU A 1 80 ? 6.509 -15.004 0.541 1.00 85.75 80 GLU A CA 1
ATOM 638 C C . GLU A 1 80 ? 6.991 -14.523 1.913 1.00 85.75 80 GLU A C 1
ATOM 640 O O . GLU A 1 80 ? 6.658 -15.117 2.940 1.00 85.75 80 GLU A O 1
ATOM 645 N N . LEU A 1 81 ? 7.721 -13.403 1.955 1.00 85.62 81 LEU A N 1
ATOM 646 C CA . LEU A 1 81 ? 8.158 -12.803 3.218 1.00 85.62 81 LEU A CA 1
ATOM 647 C C . LEU A 1 81 ? 6.974 -12.371 4.086 1.00 85.62 81 LEU A C 1
ATOM 649 O O . LEU A 1 81 ? 6.977 -12.608 5.292 1.00 85.62 81 LEU A O 1
ATOM 653 N N . LYS A 1 82 ? 5.938 -11.778 3.481 1.00 83.44 82 LYS A N 1
ATOM 654 C CA . LYS A 1 82 ? 4.709 -11.418 4.198 1.00 83.44 82 LYS A CA 1
ATOM 655 C C . LYS A 1 82 ? 3.978 -12.642 4.742 1.00 83.44 82 LYS A C 1
ATOM 657 O O . LYS A 1 82 ? 3.508 -12.600 5.871 1.00 83.44 82 LYS A O 1
ATOM 662 N N . ALA A 1 83 ? 3.911 -13.734 3.983 1.00 85.00 83 ALA A N 1
ATOM 663 C CA . ALA A 1 83 ? 3.294 -14.973 4.448 1.00 85.00 83 ALA A CA 1
ATOM 664 C C . ALA A 1 83 ? 4.022 -15.555 5.673 1.00 85.00 83 ALA A C 1
ATOM 666 O O . ALA A 1 83 ? 3.368 -16.053 6.585 1.00 85.00 83 ALA A O 1
ATOM 667 N N . ARG A 1 84 ? 5.356 -15.431 5.735 1.00 83.19 84 ARG A N 1
ATOM 668 C CA . ARG A 1 84 ? 6.168 -15.836 6.900 1.00 83.19 84 ARG A CA 1
ATOM 669 C C . ARG A 1 84 ? 6.008 -14.912 8.113 1.00 83.19 84 ARG A C 1
ATOM 671 O O . ARG A 1 84 ? 6.191 -15.364 9.239 1.00 83.19 84 ARG A O 1
ATOM 678 N N . LEU A 1 85 ? 5.646 -13.647 7.897 1.00 82.12 85 LEU A N 1
ATOM 679 C CA . LEU A 1 85 ? 5.401 -12.660 8.957 1.00 82.12 85 LEU A CA 1
ATOM 680 C C . LEU A 1 85 ? 4.080 -12.889 9.702 1.00 82.12 85 LEU A C 1
ATOM 682 O O . LEU A 1 85 ? 4.056 -12.774 10.924 1.00 82.12 85 LEU A O 1
ATOM 686 N N . VAL A 1 86 ? 3.005 -13.273 9.003 1.00 80.50 86 VAL A N 1
ATOM 687 C CA . VAL A 1 86 ? 1.663 -13.423 9.607 1.00 80.50 86 VAL A CA 1
ATOM 688 C C . VAL A 1 86 ? 1.649 -14.347 10.846 1.00 80.50 86 VAL A C 1
ATOM 690 O O . VAL A 1 86 ? 1.048 -13.978 11.856 1.00 80.50 86 VAL A O 1
ATOM 693 N N . PRO A 1 87 ? 2.305 -15.527 10.852 1.00 80.19 87 PRO A N 1
ATOM 694 C CA . PRO A 1 87 ? 2.381 -16.371 12.047 1.00 80.19 87 PRO A CA 1
ATOM 695 C C . PRO A 1 87 ? 3.178 -15.743 13.198 1.00 80.19 87 PRO A C 1
ATOM 697 O O . PRO A 1 87 ? 2.840 -15.955 14.362 1.00 80.19 87 PRO A O 1
ATOM 700 N N . LEU A 1 88 ? 4.235 -14.984 12.890 1.00 73.12 88 LEU A N 1
ATOM 701 C CA . LEU A 1 88 ? 5.091 -14.330 13.886 1.00 73.12 88 LEU A CA 1
ATOM 702 C C . LEU A 1 88 ? 4.356 -13.174 14.576 1.00 73.12 88 LEU A C 1
ATOM 704 O O . LEU A 1 88 ? 4.458 -13.028 15.792 1.00 73.12 88 LEU A O 1
ATOM 708 N N . GLU A 1 89 ? 3.561 -12.406 13.830 1.00 71.69 89 GLU A N 1
ATOM 709 C CA . GLU A 1 89 ? 2.708 -11.340 14.373 1.00 71.69 89 GLU A CA 1
ATOM 710 C C . GLU A 1 89 ? 1.647 -11.899 15.331 1.00 71.69 89 GLU A C 1
ATOM 712 O O . GLU A 1 89 ? 1.484 -11.388 16.440 1.00 71.69 89 GLU A O 1
ATOM 717 N N . LYS A 1 90 ? 1.010 -13.023 14.969 1.00 72.38 90 LYS A N 1
ATOM 718 C CA . LYS A 1 90 ? 0.066 -13.730 15.851 1.00 72.38 90 LYS A CA 1
ATOM 719 C C . LYS A 1 90 ? 0.735 -14.229 17.136 1.00 72.38 90 LYS A C 1
ATOM 721 O O . LYS A 1 90 ? 0.184 -14.061 18.221 1.00 72.38 90 LYS A O 1
ATOM 726 N N . LYS A 1 91 ? 1.945 -14.798 17.045 1.00 67.31 91 LYS A N 1
ATOM 727 C CA . LYS A 1 91 ? 2.718 -15.230 18.227 1.00 67.31 91 LYS A CA 1
ATOM 728 C C . LYS A 1 91 ? 3.086 -14.054 19.139 1.00 67.31 91 LYS A C 1
ATOM 730 O O . LYS A 1 91 ? 2.982 -14.185 20.356 1.00 67.31 91 LYS A O 1
ATOM 735 N N . LYS A 1 92 ? 3.455 -12.905 18.561 1.00 66.19 92 LYS A N 1
ATOM 736 C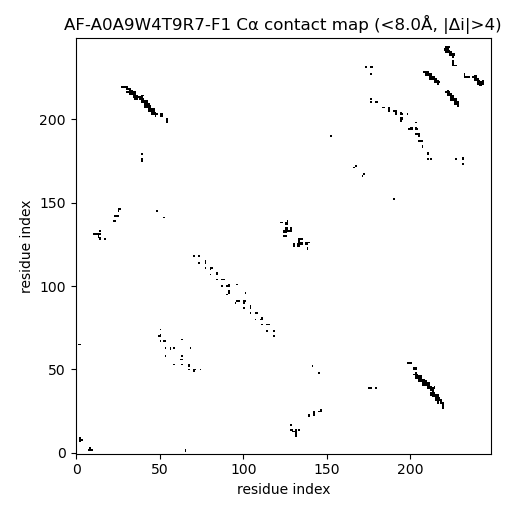 CA . LYS A 1 92 ? 3.789 -11.666 19.287 1.00 66.19 92 LYS A CA 1
ATOM 737 C C . LYS A 1 92 ? 2.585 -11.092 20.045 1.00 66.19 92 LYS A C 1
ATOM 739 O O . LYS A 1 92 ? 2.768 -10.568 21.141 1.00 66.19 92 LYS A O 1
ATOM 744 N N . GLN A 1 93 ? 1.373 -11.216 19.494 1.00 62.88 93 GLN A N 1
ATOM 745 C CA . GLN A 1 93 ? 0.126 -10.840 20.175 1.00 62.88 93 GLN A CA 1
ATOM 746 C C . GLN A 1 93 ? -0.237 -11.799 21.321 1.00 62.88 93 GLN A C 1
ATOM 748 O O . GLN A 1 93 ? -0.640 -11.336 22.383 1.00 62.88 93 GLN A O 1
ATOM 753 N N . HIS A 1 94 ? -0.072 -13.114 21.134 1.00 61.25 94 HIS A N 1
ATOM 754 C CA . HIS A 1 94 ? -0.483 -14.118 22.126 1.00 61.25 94 HIS A CA 1
ATOM 755 C C . HIS A 1 94 ? 0.466 -14.272 23.324 1.00 61.25 94 HIS A C 1
ATOM 757 O O . HIS A 1 94 ? -0.006 -14.472 24.438 1.00 61.25 94 HIS A O 1
ATOM 763 N N . PHE A 1 95 ? 1.784 -14.200 23.120 1.00 58.62 95 PHE A N 1
ATOM 764 C CA . PHE A 1 95 ? 2.772 -14.512 24.168 1.00 58.62 95 PHE A CA 1
ATOM 765 C C . PHE A 1 95 ? 3.435 -13.280 24.801 1.00 58.62 95 PHE A C 1
ATOM 767 O O . PHE A 1 95 ? 4.308 -13.413 25.658 1.00 58.62 95 PHE A O 1
ATOM 774 N N . GLY A 1 96 ? 3.053 -12.069 24.382 1.00 57.19 96 GLY A N 1
ATOM 775 C CA . GLY A 1 96 ? 3.834 -10.869 24.679 1.00 57.19 96 GLY A CA 1
ATOM 776 C C . GLY A 1 96 ? 5.223 -10.912 24.020 1.00 57.19 96 GLY A C 1
ATOM 777 O O . GLY A 1 96 ? 5.591 -11.871 23.342 1.00 57.19 96 GLY A O 1
ATOM 778 N N . LYS A 1 97 ? 6.011 -9.837 24.171 1.00 58.41 97 LYS A N 1
ATOM 779 C CA . LYS A 1 97 ? 7.351 -9.692 23.564 1.00 58.41 97 LYS A CA 1
ATOM 780 C C . LYS A 1 97 ? 8.356 -10.707 24.140 1.00 58.41 97 LYS A C 1
ATOM 782 O O . LYS A 1 97 ? 9.218 -10.347 24.935 1.00 58.41 97 LYS A O 1
ATOM 787 N N . MET A 1 98 ? 8.320 -11.959 23.692 1.00 58.31 98 MET A N 1
ATOM 788 C CA . MET A 1 98 ? 9.447 -12.873 23.871 1.00 58.31 98 MET A CA 1
ATOM 789 C C . MET A 1 98 ? 10.609 -12.338 23.022 1.00 58.31 98 MET A C 1
ATOM 791 O O . MET A 1 98 ? 10.485 -12.240 21.799 1.00 58.31 98 MET A O 1
ATOM 795 N N . ILE A 1 99 ? 11.713 -11.937 23.659 1.00 61.00 99 ILE A N 1
ATOM 796 C CA . ILE A 1 99 ? 12.800 -11.142 23.049 1.00 61.00 99 ILE A CA 1
ATOM 797 C C . ILE A 1 99 ? 13.344 -11.761 21.742 1.00 61.00 99 ILE A C 1
ATOM 799 O O . ILE A 1 99 ? 13.672 -11.026 20.810 1.00 61.00 99 ILE A O 1
ATOM 803 N N . SER A 1 100 ? 13.393 -13.093 21.633 1.00 61.91 100 SER A N 1
ATOM 804 C CA . SER A 1 100 ? 13.834 -13.810 20.424 1.00 61.91 100 SER A CA 1
ATOM 805 C C . SER A 1 100 ? 12.863 -13.649 19.248 1.00 61.91 100 SER A C 1
ATOM 807 O O . SER A 1 100 ? 13.272 -13.245 18.161 1.00 61.91 100 SER A O 1
ATOM 809 N N . SER A 1 101 ? 11.567 -13.876 19.483 1.00 59.09 101 SER A N 1
ATOM 810 C CA . SER A 1 101 ? 10.507 -13.725 18.475 1.00 59.09 101 SER A CA 1
ATOM 811 C C . SER A 1 101 ? 10.366 -12.286 17.964 1.00 59.09 101 SER A C 1
ATOM 813 O O . SER A 1 101 ? 10.086 -12.070 16.786 1.00 59.09 101 SER A O 1
ATOM 815 N N . ALA A 1 102 ? 10.624 -11.296 18.828 1.00 61.69 102 ALA A N 1
ATOM 816 C CA . ALA A 1 102 ? 10.600 -9.884 18.461 1.00 61.69 102 ALA A CA 1
ATOM 817 C C . ALA A 1 102 ? 11.740 -9.519 17.493 1.00 61.69 102 ALA A C 1
ATOM 819 O O . ALA A 1 102 ? 11.485 -8.898 16.464 1.00 61.69 102 ALA A O 1
ATOM 820 N N . LYS A 1 103 ? 12.977 -9.965 17.766 1.00 70.88 103 LYS A N 1
ATOM 821 C CA . LYS A 1 103 ? 14.126 -9.729 16.869 1.00 70.88 103 LYS A CA 1
ATOM 822 C C . LYS A 1 103 ? 13.914 -10.355 15.491 1.00 70.88 103 LYS A C 1
ATOM 824 O O . LYS A 1 103 ? 14.229 -9.737 14.476 1.00 70.88 103 LYS A O 1
ATOM 829 N N . GLU A 1 104 ? 13.351 -11.561 15.450 1.00 74.06 104 GLU A N 1
ATOM 830 C CA . GLU A 1 104 ? 13.067 -12.250 14.193 1.00 74.06 104 GLU A CA 1
ATOM 831 C C . GLU A 1 104 ? 11.937 -11.567 13.403 1.00 74.06 104 GLU A C 1
ATOM 833 O O . GLU A 1 104 ? 12.084 -11.345 12.199 1.00 74.06 104 GLU A O 1
ATOM 838 N N . SER A 1 105 ? 10.850 -11.143 14.067 1.00 72.56 105 SER A N 1
ATOM 839 C CA . SER A 1 105 ? 9.772 -10.388 13.408 1.00 72.56 105 SER A CA 1
ATOM 840 C C . SER A 1 105 ? 10.277 -9.081 12.801 1.00 72.56 105 SER A C 1
ATOM 842 O O . SER A 1 105 ? 9.941 -8.750 11.665 1.00 72.56 105 SER A O 1
ATOM 844 N N . ASP A 1 106 ? 11.123 -8.362 13.541 1.00 79.88 106 ASP A N 1
ATOM 845 C CA . ASP A 1 106 ? 11.617 -7.049 13.133 1.00 79.88 106 ASP A CA 1
ATOM 846 C C . ASP A 1 106 ? 12.593 -7.176 11.946 1.00 79.88 106 ASP A C 1
ATOM 848 O O . ASP A 1 106 ? 12.570 -6.361 11.022 1.00 79.88 106 ASP A O 1
ATOM 852 N N . TYR A 1 107 ? 13.391 -8.249 11.900 1.00 82.94 107 TYR A N 1
ATOM 853 C CA . TYR A 1 107 ? 14.257 -8.570 10.764 1.00 82.94 107 TYR A CA 1
ATOM 854 C C . TYR A 1 107 ? 13.472 -8.885 9.481 1.00 82.94 107 TYR A C 1
ATOM 856 O O . TYR A 1 107 ? 13.791 -8.368 8.403 1.00 82.94 107 TYR A O 1
ATOM 864 N N . TRP A 1 108 ? 12.435 -9.724 9.573 1.00 78.88 108 TRP A N 1
ATOM 865 C CA . TRP A 1 108 ? 11.596 -10.056 8.419 1.00 78.88 108 TRP A CA 1
ATOM 866 C C . TRP A 1 108 ? 10.789 -8.847 7.929 1.00 78.88 108 TRP A C 1
ATOM 868 O O . TRP A 1 108 ? 10.667 -8.641 6.715 1.00 78.88 108 TRP A O 1
ATOM 878 N N . ASP A 1 109 ? 10.303 -8.007 8.845 1.00 83.75 109 ASP A N 1
ATOM 879 C CA . ASP A 1 109 ? 9.642 -6.749 8.499 1.00 83.75 109 ASP A CA 1
ATOM 880 C C . ASP A 1 109 ? 10.608 -5.765 7.814 1.00 83.75 109 ASP A C 1
ATOM 882 O O . ASP A 1 109 ? 10.281 -5.171 6.781 1.00 83.75 109 ASP A O 1
ATOM 886 N N . LEU A 1 110 ? 11.849 -5.658 8.297 1.00 86.31 110 LEU A N 1
ATOM 887 C CA . LEU A 1 110 ? 12.876 -4.860 7.632 1.00 86.31 110 LEU A CA 1
ATOM 888 C C . LEU A 1 110 ? 13.122 -5.356 6.201 1.00 86.31 110 LEU A C 1
ATOM 890 O O . LEU A 1 110 ? 13.124 -4.555 5.268 1.00 86.31 110 LEU A O 1
ATOM 894 N N . LYS A 1 111 ? 13.243 -6.673 5.986 1.00 86.06 111 LYS A N 1
ATOM 895 C CA . LYS A 1 111 ? 13.413 -7.249 4.641 1.00 86.06 111 LYS A CA 1
ATOM 896 C C . LYS A 1 111 ? 12.263 -6.901 3.696 1.00 86.06 111 LYS A C 1
ATOM 898 O O . LYS A 1 111 ? 12.518 -6.486 2.562 1.00 86.06 111 LYS A O 1
ATOM 903 N N . GLN A 1 112 ? 11.003 -7.033 4.128 1.00 85.44 112 GLN A N 1
ATOM 904 C CA . GLN A 1 112 ? 9.868 -6.697 3.255 1.00 85.44 112 GLN A CA 1
ATOM 905 C C . GLN A 1 112 ? 9.783 -5.189 2.970 1.00 85.44 112 GLN A C 1
ATOM 907 O O . GLN A 1 112 ? 9.415 -4.805 1.853 1.00 85.44 112 GLN A O 1
ATOM 912 N N . LYS A 1 113 ? 10.161 -4.335 3.939 1.00 85.88 113 LYS A N 1
ATOM 913 C CA . LYS A 1 113 ? 10.271 -2.877 3.759 1.00 85.88 113 LYS A CA 1
ATOM 914 C C . LYS A 1 113 ? 11.369 -2.528 2.760 1.00 85.88 113 LYS A C 1
ATOM 916 O O . LYS A 1 113 ? 11.109 -1.754 1.842 1.00 85.88 113 LYS A O 1
ATOM 921 N N . THR A 1 114 ? 12.543 -3.144 2.870 1.00 86.75 114 THR A N 1
ATOM 922 C CA . THR A 1 114 ? 13.657 -2.946 1.934 1.00 86.75 114 THR A CA 1
ATOM 923 C C . THR A 1 114 ? 13.265 -3.333 0.512 1.00 86.75 114 THR A C 1
ATOM 925 O O . THR A 1 114 ? 13.480 -2.543 -0.404 1.00 86.75 114 THR A O 1
ATOM 928 N N . LEU A 1 115 ? 12.594 -4.476 0.313 1.00 85.50 115 LEU A N 1
ATOM 929 C CA . LEU A 1 115 ? 12.080 -4.849 -1.012 1.00 85.50 115 LEU A CA 1
ATOM 930 C C . LEU A 1 115 ? 11.063 -3.832 -1.547 1.00 85.50 115 LEU A C 1
ATOM 932 O O . LEU A 1 115 ? 11.119 -3.477 -2.722 1.00 85.50 115 LEU A O 1
ATOM 936 N N . LYS A 1 116 ? 10.160 -3.316 -0.699 1.00 84.62 116 LYS A N 1
ATOM 937 C CA . LYS A 1 116 ? 9.212 -2.255 -1.089 1.00 84.62 116 LYS A CA 1
ATOM 938 C C . LYS A 1 116 ? 9.948 -0.998 -1.553 1.00 84.62 116 LYS A C 1
ATOM 940 O O . LYS A 1 116 ? 9.600 -0.441 -2.590 1.00 84.62 116 LYS A O 1
ATOM 945 N N . VAL A 1 117 ? 10.938 -0.542 -0.786 1.00 86.38 117 VAL A N 1
ATOM 946 C CA . VAL A 1 117 ? 11.731 0.649 -1.119 1.00 86.38 117 VAL A CA 1
ATOM 947 C C . VAL A 1 117 ? 12.495 0.426 -2.418 1.00 86.38 117 VAL A C 1
ATOM 949 O O . VAL A 1 117 ? 12.407 1.261 -3.311 1.00 86.38 117 VAL A O 1
ATOM 952 N N . TYR A 1 118 ? 13.150 -0.724 -2.567 1.00 87.00 118 TYR A N 1
ATOM 953 C CA . TYR A 1 118 ? 13.870 -1.079 -3.784 1.00 87.00 118 TYR A CA 1
ATOM 954 C C . TYR A 1 118 ? 12.957 -1.077 -5.015 1.00 87.00 118 TYR A C 1
ATOM 956 O O . TYR A 1 118 ? 13.276 -0.428 -6.005 1.00 87.00 118 TYR A O 1
ATOM 964 N N . MET A 1 119 ? 11.783 -1.715 -4.940 1.00 84.12 119 MET A N 1
ATOM 965 C CA . MET A 1 119 ? 10.794 -1.692 -6.024 1.00 84.12 119 MET A CA 1
ATOM 966 C C . MET A 1 119 ? 10.362 -0.263 -6.382 1.00 84.12 119 MET A C 1
ATOM 968 O O . MET A 1 119 ? 10.268 0.079 -7.560 1.00 84.12 119 MET A O 1
ATOM 972 N N . ASN A 1 120 ? 10.123 0.590 -5.379 1.00 82.12 120 ASN A N 1
ATOM 973 C CA . ASN A 1 120 ? 9.756 1.988 -5.606 1.00 82.12 120 ASN A CA 1
ATOM 974 C C . ASN A 1 120 ? 10.887 2.769 -6.294 1.00 82.12 120 ASN A C 1
ATOM 976 O O . ASN A 1 120 ? 10.613 3.607 -7.154 1.00 82.12 120 ASN A O 1
ATOM 980 N N . THR A 1 121 ? 12.141 2.504 -5.922 1.00 86.00 121 THR A N 1
ATOM 981 C CA . THR A 1 121 ? 13.329 3.126 -6.520 1.00 86.00 121 THR A CA 1
ATOM 982 C C . THR A 1 121 ? 13.544 2.644 -7.948 1.00 86.00 121 THR A C 1
ATOM 984 O O . THR A 1 121 ? 13.629 3.470 -8.848 1.00 86.00 121 THR A O 1
ATOM 987 N N . PHE A 1 122 ? 13.518 1.331 -8.184 1.00 83.25 122 PHE A N 1
ATOM 988 C CA . PHE A 1 122 ? 13.610 0.732 -9.519 1.00 83.25 122 PHE A CA 1
ATOM 989 C C . PHE A 1 122 ? 12.538 1.284 -10.470 1.00 83.25 122 PHE A C 1
ATOM 991 O O . PHE A 1 122 ? 12.773 1.518 -11.655 1.00 83.25 122 PHE A O 1
ATOM 998 N N . TYR A 1 123 ? 11.357 1.568 -9.922 1.00 77.25 123 TYR A N 1
ATOM 999 C CA . TYR A 1 123 ? 10.301 2.285 -10.618 1.00 77.25 123 TYR A CA 1
ATOM 1000 C C . TYR A 1 123 ? 10.625 3.743 -10.942 1.00 77.25 123 TYR A C 1
ATOM 1002 O O . TYR A 1 123 ? 10.431 4.180 -12.077 1.00 77.25 123 TYR A O 1
ATOM 1010 N N . ARG A 1 124 ? 11.142 4.505 -9.979 1.00 78.75 124 ARG A N 1
ATOM 1011 C CA . ARG A 1 124 ? 11.536 5.899 -10.217 1.00 78.75 124 ARG A CA 1
ATOM 1012 C C . ARG A 1 124 ? 12.670 6.023 -11.231 1.00 78.75 124 ARG A C 1
ATOM 1014 O O . ARG A 1 124 ? 12.651 6.980 -11.999 1.00 78.75 124 ARG A O 1
ATOM 1021 N N . GLU A 1 125 ? 13.582 5.055 -11.282 1.00 82.44 125 GLU A N 1
ATOM 1022 C CA . GLU A 1 125 ? 14.663 5.028 -12.271 1.00 82.44 125 GLU A CA 1
ATOM 1023 C C . GLU A 1 125 ? 14.153 4.909 -13.711 1.00 82.44 125 GLU A C 1
ATOM 1025 O O . GLU A 1 125 ? 14.697 5.551 -14.603 1.00 82.44 125 GLU A O 1
ATOM 1030 N N . ALA A 1 126 ? 13.037 4.213 -13.953 1.00 77.50 126 ALA A N 1
ATOM 1031 C CA . ALA A 1 126 ? 12.413 4.208 -15.280 1.00 77.50 126 ALA A CA 1
ATOM 1032 C C . ALA A 1 126 ? 11.878 5.596 -15.692 1.00 77.50 126 ALA A C 1
ATOM 1034 O O . ALA A 1 126 ? 11.720 5.885 -16.874 1.00 77.50 126 ALA A O 1
ATOM 1035 N N . GLY A 1 127 ? 11.604 6.481 -14.731 1.00 75.88 127 GLY A N 1
ATOM 1036 C CA . GLY A 1 127 ? 11.238 7.876 -14.979 1.00 75.88 127 GLY A CA 1
ATOM 1037 C C . GLY A 1 127 ? 12.424 8.847 -14.991 1.00 75.88 127 GLY A C 1
ATOM 1038 O O . GLY A 1 127 ? 12.203 10.039 -15.213 1.00 75.88 127 GLY A O 1
ATOM 1039 N N . ASN A 1 128 ? 13.645 8.369 -14.731 1.00 81.88 128 ASN A N 1
ATOM 1040 C CA . ASN A 1 128 ? 14.868 9.164 -14.684 1.00 81.88 128 ASN A CA 1
ATOM 1041 C C . ASN A 1 128 ? 15.523 9.199 -16.067 1.00 81.88 128 ASN A C 1
ATOM 1043 O O . ASN A 1 128 ? 16.021 8.185 -16.544 1.00 81.88 128 ASN A O 1
ATOM 1047 N N . SER A 1 129 ? 15.546 10.368 -16.706 1.00 77.81 129 SER A N 1
ATOM 1048 C CA . SER A 1 129 ? 16.059 10.526 -18.072 1.00 77.81 129 SER A CA 1
ATOM 1049 C C . SER A 1 129 ? 17.551 10.242 -18.233 1.00 77.81 129 SER A C 1
ATOM 1051 O O . SER A 1 129 ? 18.008 10.053 -19.354 1.00 77.81 129 SER A O 1
ATOM 1053 N N . LEU A 1 130 ? 18.305 10.218 -17.133 1.00 79.44 130 LEU A N 1
ATOM 1054 C CA . LEU A 1 130 ? 19.733 9.894 -17.129 1.00 79.44 130 LEU A CA 1
ATOM 1055 C C . LEU A 1 130 ? 19.997 8.388 -16.991 1.00 79.44 130 LEU A C 1
ATOM 1057 O O . LEU A 1 130 ? 21.135 7.948 -17.130 1.00 79.44 130 LEU A O 1
ATOM 1061 N N . SER A 1 131 ? 18.964 7.598 -16.700 1.00 80.88 131 SER A N 1
ATOM 1062 C CA . SER A 1 131 ? 19.091 6.162 -16.491 1.00 80.88 131 SER A CA 1
ATOM 1063 C C . SER A 1 131 ? 19.114 5.409 -17.822 1.00 80.88 131 SER A C 1
ATOM 1065 O O . SER A 1 131 ? 18.357 5.723 -18.742 1.00 80.88 131 SER A O 1
ATOM 1067 N N . SER A 1 132 ? 19.925 4.354 -17.916 1.00 77.25 132 SER A N 1
ATOM 1068 C CA . SER A 1 132 ? 19.933 3.446 -19.075 1.00 77.25 132 SER A CA 1
ATOM 1069 C C . SER A 1 132 ? 18.620 2.668 -19.235 1.00 77.25 132 SER A C 1
ATOM 1071 O O . SER A 1 132 ? 18.329 2.161 -20.314 1.00 77.25 132 SER A O 1
ATOM 1073 N N . ILE A 1 133 ? 17.802 2.610 -18.178 1.00 76.31 133 ILE A N 1
ATOM 1074 C CA . ILE A 1 133 ? 16.470 1.989 -18.167 1.00 76.31 133 ILE A CA 1
ATOM 1075 C C . ILE A 1 133 ? 15.330 3.014 -18.285 1.00 76.31 133 ILE A C 1
ATOM 1077 O O . ILE A 1 133 ? 14.183 2.702 -17.959 1.00 76.31 133 ILE A O 1
ATOM 1081 N N . TYR A 1 134 ? 15.630 4.240 -18.729 1.00 78.12 134 TYR A N 1
ATOM 1082 C CA . TYR A 1 134 ? 14.631 5.288 -18.912 1.00 78.12 134 TYR A CA 1
ATOM 1083 C C . TYR A 1 134 ? 13.537 4.871 -19.896 1.00 78.12 134 TYR A C 1
ATOM 1085 O O . TYR A 1 134 ? 13.788 4.577 -21.064 1.00 78.12 134 TYR A O 1
ATOM 1093 N N . LEU A 1 135 ? 12.296 4.917 -19.422 1.00 75.38 135 LEU A N 1
ATOM 1094 C CA . LEU A 1 135 ? 11.102 4.633 -20.195 1.00 75.38 135 LEU A CA 1
ATOM 1095 C C . LEU A 1 135 ? 9.963 5.556 -19.740 1.00 75.38 135 LEU A C 1
ATOM 1097 O O . LEU A 1 135 ? 9.099 5.191 -18.936 1.00 75.38 135 LEU A O 1
ATOM 1101 N N . ARG A 1 136 ? 9.952 6.781 -20.285 1.00 72.31 136 ARG A N 1
ATOM 1102 C CA . ARG A 1 136 ? 8.968 7.832 -19.960 1.00 72.31 136 ARG A CA 1
ATOM 1103 C C . ARG A 1 136 ? 7.526 7.358 -20.094 1.00 72.31 136 ARG A C 1
ATOM 1105 O O . ARG A 1 136 ? 6.703 7.644 -19.225 1.00 72.31 136 ARG A O 1
ATOM 1112 N N . GLU A 1 137 ? 7.222 6.618 -21.158 1.00 71.56 137 GLU A N 1
ATOM 1113 C CA . GLU A 1 137 ? 5.887 6.063 -21.386 1.00 71.56 137 GLU A CA 1
ATOM 1114 C C . GLU A 1 137 ? 5.437 5.173 -20.228 1.00 71.56 137 GLU A C 1
ATOM 1116 O O . GLU A 1 137 ? 4.289 5.254 -19.791 1.00 71.56 137 GLU A O 1
ATOM 1121 N N . LEU A 1 138 ? 6.345 4.359 -19.687 1.00 71.06 138 LEU A N 1
ATOM 1122 C CA . LEU A 1 138 ? 6.050 3.464 -18.576 1.00 71.06 138 LEU A CA 1
ATOM 1123 C C . LEU A 1 138 ? 5.780 4.252 -17.290 1.00 71.06 138 LEU A C 1
ATOM 1125 O O . LEU A 1 138 ? 4.766 4.001 -16.637 1.00 71.06 138 LEU A O 1
ATOM 1129 N N . ALA A 1 139 ? 6.607 5.248 -16.960 1.00 68.88 139 ALA A N 1
ATOM 1130 C CA . ALA A 1 139 ? 6.412 6.106 -15.784 1.00 68.88 139 ALA A CA 1
ATOM 1131 C C . ALA A 1 139 ? 5.129 6.965 -15.875 1.00 68.88 139 ALA A C 1
ATOM 1133 O O . ALA A 1 139 ? 4.379 7.118 -14.902 1.00 68.88 139 ALA A O 1
ATOM 1134 N N . CYS A 1 140 ? 4.827 7.489 -17.066 1.00 69.12 140 CYS A N 1
ATOM 1135 C CA . CYS A 1 140 ? 3.638 8.302 -17.310 1.00 69.12 140 CYS A CA 1
ATOM 1136 C C . CYS A 1 140 ? 2.356 7.458 -17.238 1.00 69.12 140 CYS A C 1
ATOM 1138 O O . CYS A 1 140 ? 1.422 7.793 -16.501 1.00 69.12 140 CYS A O 1
ATOM 1140 N N . ARG A 1 141 ? 2.314 6.316 -17.940 1.00 69.06 141 ARG A N 1
ATOM 1141 C CA . ARG A 1 141 ? 1.120 5.457 -18.005 1.00 69.06 141 ARG A CA 1
ATOM 1142 C C . ARG A 1 141 ? 0.724 4.918 -16.633 1.00 69.06 141 ARG A C 1
ATOM 1144 O O . ARG A 1 141 ? -0.454 4.929 -16.286 1.00 69.06 141 ARG A O 1
ATOM 1151 N N . THR A 1 142 ? 1.691 4.501 -15.829 1.00 65.44 142 THR A N 1
ATOM 1152 C CA . THR A 1 142 ? 1.462 4.004 -14.461 1.00 65.44 142 THR A CA 1
ATOM 1153 C C . THR A 1 142 ? 0.924 5.089 -13.522 1.00 65.44 142 THR A C 1
ATOM 1155 O O . THR A 1 142 ? 0.006 4.820 -12.745 1.00 65.44 142 THR A O 1
ATOM 1158 N N . THR A 1 143 ? 1.392 6.337 -13.634 1.00 69.06 143 THR A N 1
ATOM 1159 C CA . THR A 1 143 ? 0.842 7.462 -12.853 1.00 69.06 143 THR A CA 1
ATOM 1160 C C . THR A 1 143 ? -0.599 7.787 -13.259 1.00 69.06 143 THR A C 1
ATOM 1162 O O . THR A 1 143 ? -1.454 8.020 -12.399 1.00 69.06 143 THR A O 1
ATOM 1165 N N . THR A 1 144 ? -0.901 7.747 -14.557 1.00 71.75 144 THR A N 1
ATOM 1166 C CA . THR A 1 144 ? -2.255 7.969 -15.087 1.00 71.75 144 THR A CA 1
ATOM 1167 C C . THR A 1 144 ? -3.219 6.852 -14.686 1.00 71.75 144 THR A C 1
ATOM 1169 O O . THR A 1 144 ? -4.317 7.135 -14.212 1.00 71.75 144 THR A O 1
ATOM 1172 N N . LEU A 1 145 ? -2.802 5.585 -14.773 1.00 67.44 145 LEU A N 1
ATOM 1173 C CA . LEU A 1 145 ? -3.591 4.440 -14.300 1.00 67.44 145 LEU A CA 1
ATOM 1174 C C . LEU A 1 145 ? -3.837 4.494 -12.793 1.00 67.44 145 LEU A C 1
ATOM 1176 O O . LEU A 1 145 ? -4.956 4.256 -12.344 1.00 67.44 145 LEU A O 1
ATOM 1180 N N . ARG A 1 146 ? -2.825 4.874 -12.006 1.00 68.94 146 ARG A N 1
ATOM 1181 C CA . ARG A 1 146 ? -2.986 5.083 -10.564 1.00 68.94 146 ARG A CA 1
ATOM 1182 C C . ARG A 1 146 ? -4.056 6.135 -10.272 1.00 68.94 146 ARG A C 1
ATOM 1184 O O . ARG A 1 146 ? -4.904 5.911 -9.413 1.00 68.94 146 ARG A O 1
ATOM 1191 N N . LYS A 1 147 ? -4.042 7.266 -10.985 1.00 71.19 147 LYS A N 1
ATOM 1192 C CA . LYS A 1 147 ? -5.083 8.301 -10.860 1.00 71.19 147 LYS A CA 1
ATOM 1193 C C . LYS A 1 147 ? -6.458 7.774 -11.254 1.00 71.19 147 LYS A C 1
ATOM 1195 O O . LYS A 1 147 ? -7.420 8.031 -10.539 1.00 71.19 147 LYS A 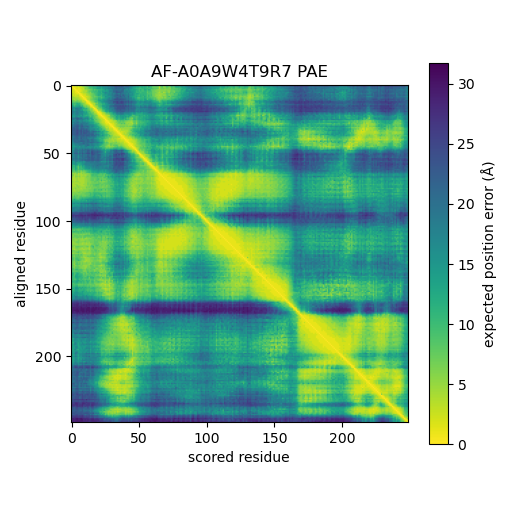O 1
ATOM 1200 N N . TYR A 1 148 ? -6.541 7.032 -12.358 1.00 76.00 148 TYR A N 1
ATOM 1201 C CA . TYR A 1 148 ? -7.784 6.430 -12.829 1.00 76.00 148 TYR A CA 1
ATOM 1202 C C . TYR A 1 148 ? -8.398 5.516 -11.763 1.00 76.00 148 TYR A C 1
ATOM 1204 O O . TYR A 1 148 ? -9.541 5.735 -11.371 1.00 76.00 148 TYR A O 1
ATOM 1212 N N . TYR A 1 149 ? -7.631 4.560 -11.226 1.00 73.25 149 TYR A N 1
ATOM 1213 C CA . TYR A 1 149 ? -8.125 3.646 -10.194 1.00 73.25 149 TYR A CA 1
ATOM 1214 C C . TYR A 1 149 ? -8.455 4.356 -8.881 1.00 73.25 149 TYR A C 1
ATOM 1216 O O . TYR A 1 149 ? -9.465 4.032 -8.263 1.00 73.25 149 TYR A O 1
ATOM 1224 N N . LEU A 1 150 ? -7.666 5.354 -8.473 1.00 71.00 150 LEU A N 1
ATOM 1225 C CA . LEU A 1 150 ? -7.957 6.141 -7.275 1.00 71.00 150 LEU A CA 1
ATOM 1226 C C . LEU A 1 150 ? -9.279 6.912 -7.416 1.00 71.00 150 LEU A C 1
ATOM 1228 O O . LEU A 1 150 ? -10.129 6.845 -6.533 1.00 71.00 150 LEU A O 1
ATOM 1232 N N . ASN A 1 151 ? -9.480 7.593 -8.547 1.00 75.31 151 ASN A N 1
ATOM 1233 C CA . ASN A 1 151 ? -10.729 8.298 -8.839 1.00 75.31 151 ASN A CA 1
ATOM 1234 C C . ASN A 1 151 ? -11.909 7.330 -8.962 1.00 75.31 151 ASN A C 1
ATOM 1236 O O . ASN A 1 151 ? -13.025 7.658 -8.565 1.00 75.31 151 ASN A O 1
ATOM 1240 N N . PHE A 1 152 ? -11.672 6.138 -9.507 1.00 73.31 152 PHE A N 1
ATOM 1241 C CA . PHE A 1 152 ? -12.692 5.113 -9.648 1.00 73.31 152 PHE A CA 1
ATOM 1242 C C . PHE A 1 152 ? -13.145 4.571 -8.286 1.00 73.31 152 PHE A C 1
ATOM 1244 O O . PHE A 1 152 ? -14.343 4.544 -8.007 1.00 73.31 152 PHE A O 1
ATOM 1251 N N . VAL A 1 153 ? -12.197 4.205 -7.415 1.00 69.81 153 VAL A N 1
ATOM 1252 C CA . VAL A 1 153 ? -12.486 3.772 -6.040 1.00 69.81 153 VAL A CA 1
ATOM 1253 C C . VAL A 1 153 ? -13.184 4.888 -5.270 1.00 69.81 153 VAL A C 1
ATOM 1255 O O . VAL A 1 153 ? -14.208 4.625 -4.649 1.00 69.81 153 VAL A O 1
ATOM 1258 N N . ALA A 1 154 ? -12.708 6.133 -5.373 1.00 70.88 154 ALA A N 1
ATOM 1259 C CA . ALA A 1 154 ? -13.359 7.277 -4.740 1.00 70.88 154 ALA A CA 1
ATOM 1260 C C . ALA A 1 154 ? -14.833 7.397 -5.170 1.00 70.88 154 ALA A C 1
ATOM 1262 O O . ALA A 1 154 ? -15.714 7.448 -4.318 1.00 70.88 154 ALA A O 1
ATOM 1263 N N . LYS A 1 155 ? -15.124 7.327 -6.478 1.00 73.38 155 LYS A N 1
ATOM 1264 C CA . LYS A 1 155 ? -16.504 7.342 -6.999 1.00 73.38 155 LYS A CA 1
ATOM 1265 C C . LYS A 1 155 ? -17.345 6.168 -6.490 1.00 73.38 155 LYS A C 1
ATOM 1267 O O . LYS A 1 155 ? -18.520 6.357 -6.187 1.00 73.38 155 LYS A O 1
ATOM 1272 N N . PHE A 1 156 ? -16.777 4.964 -6.416 1.00 71.06 156 PHE A N 1
ATOM 1273 C CA . PHE A 1 156 ? -17.485 3.777 -5.929 1.00 71.06 156 PHE A CA 1
ATOM 1274 C C . PHE A 1 156 ? -17.844 3.892 -4.444 1.00 71.06 156 PHE A C 1
ATOM 1276 O O . PHE A 1 156 ? -18.976 3.602 -4.064 1.00 71.06 156 PHE A O 1
ATOM 1283 N N . VAL A 1 157 ? -16.900 4.354 -3.619 1.00 66.62 157 VAL A N 1
ATOM 1284 C CA . VAL A 1 157 ? -17.107 4.565 -2.181 1.00 66.62 157 VAL A CA 1
ATOM 1285 C C . VAL A 1 157 ? -18.131 5.676 -1.949 1.00 66.62 157 VAL A C 1
ATOM 1287 O O . VAL A 1 157 ? -19.070 5.474 -1.185 1.00 66.62 157 VAL A O 1
ATOM 1290 N N . SER A 1 158 ? -18.033 6.804 -2.663 1.00 64.81 158 SER A N 1
ATOM 1291 C CA . SER A 1 158 ? -18.997 7.907 -2.544 1.00 64.81 158 SER A CA 1
ATOM 1292 C C . SER A 1 158 ? -20.433 7.496 -2.874 1.00 64.81 158 SER A C 1
ATOM 1294 O O . SER A 1 158 ? -21.356 8.003 -2.251 1.00 64.81 158 SER A O 1
ATOM 1296 N N . LYS A 1 159 ? -20.641 6.564 -3.814 1.00 66.31 159 LYS A N 1
ATOM 1297 C CA . LYS A 1 159 ? -21.980 6.051 -4.158 1.00 66.31 159 LYS A CA 1
ATOM 1298 C C . LYS A 1 159 ? -22.562 5.079 -3.123 1.00 66.31 159 LYS A C 1
ATOM 1300 O O . LYS A 1 159 ? -23.762 4.836 -3.155 1.00 66.31 159 LYS A O 1
ATOM 1305 N N . LYS A 1 160 ? -21.731 4.488 -2.256 1.00 59.97 160 LYS A N 1
ATOM 1306 C CA . LYS A 1 160 ? -22.132 3.464 -1.271 1.00 59.97 160 LYS A CA 1
ATOM 1307 C C . LYS A 1 160 ? -22.114 3.940 0.181 1.00 59.97 160 LYS A C 1
ATOM 1309 O O . LYS A 1 160 ? -22.579 3.204 1.047 1.00 59.97 160 LYS A O 1
ATOM 1314 N N .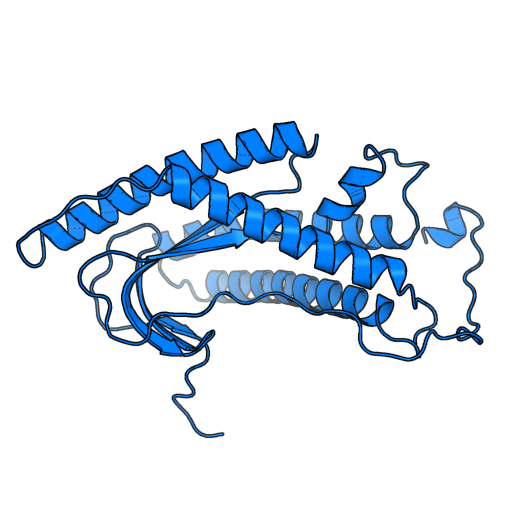 ALA A 1 161 ? -21.551 5.111 0.469 1.00 49.06 161 ALA A N 1
ATOM 1315 C CA . ALA A 1 161 ? -21.476 5.633 1.826 1.00 49.06 161 ALA A CA 1
ATOM 1316 C C . ALA A 1 161 ? -22.879 6.026 2.327 1.00 49.06 161 ALA A C 1
ATOM 1318 O O . ALA A 1 161 ? -23.469 6.991 1.848 1.00 49.06 161 ALA A O 1
ATOM 1319 N N . PHE A 1 162 ? -23.408 5.258 3.282 1.00 45.84 162 PHE A N 1
ATOM 1320 C CA . PHE A 1 162 ? -24.652 5.558 3.992 1.00 45.84 162 PHE A CA 1
ATOM 1321 C C . PHE A 1 162 ? -24.398 6.621 5.069 1.00 45.84 162 PHE A C 1
ATOM 1323 O O . PHE A 1 162 ? -23.460 6.500 5.858 1.00 45.84 162 PHE A O 1
ATOM 1330 N N . PHE A 1 163 ? -25.242 7.653 5.109 1.00 38.38 163 PHE A N 1
ATOM 1331 C CA . PHE A 1 163 ? -25.220 8.693 6.136 1.00 38.38 163 PHE A CA 1
ATOM 1332 C C . PHE A 1 163 ? -26.169 8.316 7.284 1.00 38.38 163 PHE A C 1
ATOM 1334 O O . PHE A 1 163 ? -27.331 7.999 7.040 1.00 38.38 163 PHE A O 1
ATOM 1341 N N . ARG A 1 164 ? -25.690 8.361 8.532 1.00 38.59 164 ARG A N 1
ATOM 1342 C CA . ARG A 1 164 ? -26.526 8.366 9.746 1.00 38.59 164 ARG A CA 1
ATOM 1343 C C . ARG A 1 164 ? -26.020 9.443 10.707 1.00 38.59 164 ARG A C 1
ATOM 1345 O O . ARG A 1 164 ? -24.815 9.697 10.760 1.00 38.59 164 ARG A O 1
ATOM 1352 N N . GLU A 1 165 ? -26.947 10.084 11.411 1.00 38.00 165 GLU A N 1
ATOM 1353 C CA . GLU A 1 165 ? -26.724 11.194 12.347 1.00 38.00 165 GLU A CA 1
ATOM 1354 C C . GLU A 1 165 ? -27.160 10.811 13.784 1.00 38.00 165 GLU A C 1
ATOM 1356 O O . GLU A 1 165 ? -28.162 10.116 13.928 1.00 38.00 165 GLU A O 1
ATOM 1361 N N . GLU A 1 166 ? -26.381 11.299 14.778 1.00 44.31 166 GLU A N 1
ATOM 1362 C CA . GL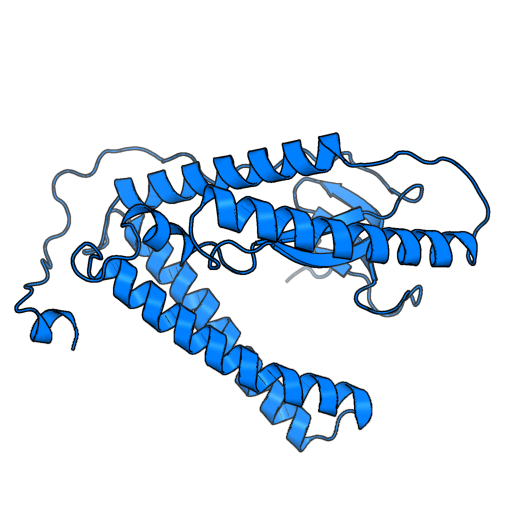U A 1 166 ? -26.628 11.449 16.253 1.00 44.31 166 GLU A CA 1
ATOM 1363 C C . GLU A 1 166 ? -26.729 10.172 17.155 1.00 44.31 166 GLU A C 1
ATOM 1365 O O . GLU A 1 166 ? -27.207 9.152 16.679 1.00 44.31 166 GLU A O 1
ATOM 1370 N N . LEU A 1 167 ? -26.335 10.054 18.458 1.00 38.88 167 LEU A N 1
ATOM 1371 C CA . LEU A 1 167 ? -25.707 10.845 19.569 1.00 38.88 167 LEU A CA 1
ATOM 1372 C C . LEU A 1 167 ? -25.222 9.888 20.749 1.00 38.88 167 LEU A C 1
ATOM 1374 O O . LEU A 1 167 ? -25.675 8.751 20.814 1.00 38.88 167 LEU A O 1
ATOM 1378 N N . PHE A 1 168 ? -24.395 10.390 21.714 1.00 39.94 168 PHE A N 1
ATOM 1379 C CA . PHE A 1 168 ? -23.890 9.898 23.063 1.00 39.94 168 PHE A CA 1
ATOM 1380 C C . PHE A 1 168 ? -22.520 9.166 23.279 1.00 39.94 168 PHE A C 1
ATOM 1382 O O . PHE A 1 168 ? -22.270 8.082 22.804 1.00 39.94 168 PHE A O 1
ATOM 1389 N N . LYS A 1 169 ? -21.636 9.697 24.144 1.00 59.22 169 LYS A N 1
ATOM 1390 C CA . LYS A 1 169 ? -20.158 9.797 23.972 1.00 59.22 169 LYS A CA 1
ATOM 1391 C C . LYS A 1 169 ? -19.187 8.591 23.942 1.00 59.22 169 LYS A C 1
ATOM 1393 O O . LYS A 1 169 ? -18.097 8.833 23.458 1.00 59.22 169 LYS A O 1
ATOM 1398 N N . GLU A 1 170 ? -19.447 7.368 24.411 1.00 59.12 170 GLU A N 1
ATOM 1399 C CA . GLU A 1 170 ? -18.375 6.324 24.383 1.00 59.12 170 GLU A CA 1
ATOM 1400 C C . GLU A 1 170 ? -18.854 4.949 23.909 1.00 59.12 170 GLU A C 1
ATOM 1402 O O . GLU A 1 170 ? -18.255 4.363 23.004 1.00 59.12 170 GLU A O 1
ATOM 1407 N N . ALA A 1 171 ? -19.993 4.473 24.418 1.00 62.62 171 ALA A N 1
ATOM 1408 C CA . ALA A 1 171 ? -20.639 3.263 23.908 1.00 62.62 171 ALA A CA 1
ATOM 1409 C C . ALA A 1 171 ? -21.070 3.434 22.439 1.00 62.62 171 ALA A C 1
ATOM 1411 O O . ALA A 1 171 ? -20.790 2.574 21.609 1.00 62.62 171 ALA A O 1
ATOM 1412 N N . TYR A 1 172 ? -21.646 4.586 22.082 1.00 70.44 172 TYR A N 1
ATOM 1413 C CA . TYR A 1 172 ? -21.967 4.923 20.691 1.00 70.44 172 TYR A CA 1
ATOM 1414 C C . TYR A 1 172 ? -20.717 5.039 19.824 1.00 70.44 172 TYR A C 1
ATOM 1416 O O . TYR A 1 172 ? -20.728 4.570 18.699 1.00 70.44 172 TYR A O 1
ATOM 1424 N N . TRP A 1 173 ? -19.634 5.655 20.315 1.00 72.44 173 TRP A N 1
ATOM 1425 C CA . TRP A 1 173 ? -18.386 5.761 19.552 1.00 72.44 173 TRP A CA 1
ATOM 1426 C C . TRP A 1 173 ? -17.793 4.382 19.291 1.00 72.44 173 TRP A C 1
ATOM 1428 O O . TRP A 1 173 ? -17.366 4.090 18.176 1.00 72.44 173 TRP A O 1
ATOM 1438 N N . THR A 1 174 ? -17.856 3.509 20.291 1.00 77.50 174 THR A N 1
ATOM 1439 C CA . THR A 1 174 ? -17.453 2.112 20.168 1.00 77.50 174 THR A CA 1
ATOM 1440 C C . THR A 1 174 ? -18.304 1.382 19.133 1.00 77.50 174 THR A C 1
ATOM 1442 O O . THR A 1 174 ? -17.758 0.763 18.221 1.00 77.50 174 THR A O 1
ATOM 1445 N N . GLU A 1 175 ? -19.630 1.487 19.217 1.00 78.56 175 GLU A N 1
ATOM 1446 C CA . GLU A 1 175 ? -20.547 0.863 18.258 1.00 78.56 175 GLU A CA 1
ATOM 1447 C C . GLU A 1 175 ? -20.415 1.453 16.849 1.00 78.56 175 GLU A C 1
ATOM 1449 O O . GLU A 1 175 ? -20.369 0.714 15.872 1.00 78.56 175 GLU A O 1
ATOM 1454 N N . MET A 1 176 ? -20.240 2.765 16.717 1.00 76.19 176 MET A N 1
ATOM 1455 C CA . MET A 1 176 ? -19.981 3.440 15.445 1.00 76.19 176 MET A CA 1
ATOM 1456 C C . MET A 1 176 ? -18.709 2.923 14.783 1.00 76.19 176 MET A C 1
ATOM 1458 O O . MET A 1 176 ? -18.723 2.611 13.591 1.00 76.19 176 MET A O 1
ATOM 1462 N N . VAL A 1 177 ? -17.613 2.809 15.536 1.00 78.88 177 VAL A N 1
ATOM 1463 C CA . VAL A 1 177 ? -16.353 2.273 15.016 1.00 78.88 177 VAL A CA 1
ATOM 1464 C C . VAL A 1 177 ? -16.529 0.805 14.618 1.00 78.88 177 VAL A C 1
ATOM 1466 O O . VAL A 1 177 ? -16.158 0.448 13.502 1.00 78.88 177 VAL A O 1
ATOM 1469 N N . LYS A 1 178 ? -17.182 -0.031 15.441 1.00 83.31 178 LYS A N 1
ATOM 1470 C CA . LYS A 1 178 ? -17.479 -1.439 15.102 1.00 83.31 178 LYS A CA 1
ATOM 1471 C C . LYS A 1 178 ? -18.327 -1.577 13.836 1.00 83.31 178 LYS A C 1
ATOM 1473 O O . LYS A 1 178 ? -17.997 -2.365 12.948 1.00 83.31 178 LYS A O 1
ATOM 1478 N N . ILE A 1 179 ? -19.413 -0.810 13.727 1.00 82.44 179 ILE A N 1
ATOM 1479 C CA . ILE A 1 179 ? -20.278 -0.786 12.541 1.00 82.44 179 ILE A CA 1
ATOM 1480 C C . ILE A 1 179 ? -19.455 -0.367 11.325 1.00 82.44 179 ILE A C 1
ATOM 1482 O O . ILE A 1 179 ? -19.533 -1.011 10.279 1.00 82.44 179 ILE A O 1
ATOM 1486 N N . THR A 1 180 ? -18.621 0.661 11.471 1.00 82.12 180 THR A N 1
ATOM 1487 C CA . THR A 1 180 ? -17.755 1.156 10.398 1.00 82.12 180 THR A CA 1
ATOM 1488 C C . THR A 1 180 ? -16.771 0.081 9.942 1.00 82.12 180 THR A C 1
ATOM 1490 O O . THR A 1 180 ? -16.704 -0.201 8.748 1.00 82.12 180 THR A O 1
ATOM 1493 N N . MET A 1 181 ? -16.080 -0.593 10.864 1.00 83.69 181 MET A N 1
ATOM 1494 C CA . MET A 1 181 ? -15.194 -1.723 10.555 1.00 83.69 181 MET A CA 1
ATOM 1495 C C . MET A 1 181 ? -15.932 -2.836 9.794 1.00 83.69 181 MET A C 1
ATOM 1497 O O . MET A 1 181 ? -15.453 -3.322 8.766 1.00 83.69 181 MET A O 1
ATOM 1501 N N . ASN A 1 182 ? -17.138 -3.199 10.241 1.00 83.88 182 ASN A N 1
ATOM 1502 C CA . ASN A 1 182 ? -17.963 -4.236 9.615 1.00 83.88 182 ASN A CA 1
ATOM 1503 C C . ASN A 1 182 ? -18.454 -3.854 8.212 1.00 83.88 182 ASN A C 1
ATOM 1505 O O . ASN A 1 182 ? -18.433 -4.673 7.291 1.00 83.88 182 ASN A O 1
ATOM 1509 N N . VAL A 1 183 ? -18.902 -2.615 8.019 1.00 83.94 183 VAL A N 1
ATOM 1510 C CA . VAL A 1 183 ? -19.300 -2.108 6.698 1.00 83.94 183 VAL A CA 1
ATOM 1511 C C . VAL A 1 183 ? -18.088 -2.071 5.769 1.00 83.94 183 VAL A C 1
ATOM 1513 O O . VAL A 1 183 ? -18.186 -2.462 4.604 1.00 83.94 183 VAL A O 1
ATOM 1516 N N . MET A 1 184 ? -16.925 -1.675 6.284 1.00 81.50 184 MET A N 1
ATOM 1517 C CA . MET A 1 184 ? -15.701 -1.575 5.501 1.00 81.50 184 MET A CA 1
ATOM 1518 C C . MET A 1 184 ? -15.117 -2.920 5.102 1.00 81.50 184 MET A C 1
ATOM 1520 O O . MET A 1 184 ? -14.653 -3.056 3.969 1.00 81.50 184 MET A O 1
ATOM 1524 N N . SER A 1 185 ? -15.198 -3.938 5.957 1.00 82.06 185 SER A N 1
ATOM 1525 C CA . SER A 1 185 ? -14.784 -5.294 5.591 1.00 82.06 185 SER A CA 1
ATOM 1526 C C . SER A 1 185 ? -15.628 -5.834 4.425 1.00 82.06 185 SER A C 1
ATOM 1528 O O . SER A 1 185 ? -15.080 -6.361 3.449 1.00 82.06 185 SER A O 1
ATOM 1530 N N . LYS A 1 186 ? -16.949 -5.599 4.452 1.00 85.25 186 LYS A N 1
ATOM 1531 C CA . LYS A 1 186 ? -17.870 -5.927 3.350 1.00 85.25 186 LYS A CA 1
ATOM 1532 C C . LYS A 1 186 ? -17.547 -5.127 2.088 1.00 85.25 186 LYS A C 1
ATOM 1534 O O . LYS A 1 186 ? -17.438 -5.709 1.006 1.00 85.25 186 LYS A O 1
ATOM 1539 N N . LEU A 1 187 ? -17.343 -3.814 2.213 1.00 83.38 187 LEU A N 1
ATOM 1540 C CA . LEU A 1 187 ? -17.025 -2.940 1.084 1.00 83.38 187 LEU A CA 1
ATOM 1541 C C . LEU A 1 187 ? -15.700 -3.334 0.426 1.00 83.38 187 LEU A C 1
ATOM 1543 O O . LEU A 1 187 ? -15.643 -3.438 -0.796 1.00 83.38 187 LEU A O 1
ATOM 1547 N N . ARG A 1 188 ? -14.659 -3.627 1.213 1.00 84.69 188 ARG A N 1
ATOM 1548 C CA . ARG A 1 188 ? -13.358 -4.116 0.730 1.00 84.69 188 ARG A CA 1
ATOM 1549 C C . ARG A 1 188 ? -13.527 -5.364 -0.128 1.00 84.69 188 ARG A C 1
ATOM 1551 O O . ARG A 1 188 ? -12.969 -5.436 -1.221 1.00 84.69 188 ARG A O 1
ATOM 1558 N N . ASN A 1 189 ? -14.306 -6.336 0.343 1.00 87.25 189 ASN A N 1
ATOM 1559 C CA . ASN A 1 189 ? -14.539 -7.578 -0.391 1.00 87.25 189 ASN A CA 1
ATOM 1560 C C . ASN A 1 189 ? -15.276 -7.309 -1.715 1.00 87.25 189 ASN A C 1
ATOM 1562 O O . ASN A 1 189 ? -14.875 -7.832 -2.753 1.00 87.25 189 ASN A O 1
ATOM 1566 N N . GLN A 1 190 ? -16.280 -6.425 -1.707 1.00 86.50 190 GLN A N 1
ATOM 1567 C CA . GLN A 1 190 ? -17.000 -6.012 -2.918 1.00 86.50 190 GLN A CA 1
ATOM 1568 C C . GLN A 1 190 ? -16.107 -5.254 -3.910 1.00 86.50 190 GLN A C 1
ATOM 1570 O O . GLN A 1 190 ? -16.152 -5.532 -5.108 1.00 86.50 190 GLN A O 1
ATOM 1575 N N . VAL A 1 191 ? -15.276 -4.322 -3.430 1.00 84.44 191 VAL A N 1
ATOM 1576 C CA . VAL A 1 191 ? -14.307 -3.590 -4.258 1.00 84.44 191 VAL A CA 1
ATOM 1577 C C . VAL A 1 191 ? -13.307 -4.565 -4.866 1.00 84.44 191 VAL A C 1
ATOM 1579 O O . VAL A 1 191 ? -13.086 -4.520 -6.069 1.00 84.44 191 VAL A O 1
ATOM 1582 N N . ASN A 1 192 ? -12.749 -5.491 -4.084 1.00 85.38 192 ASN A N 1
ATOM 1583 C CA . ASN A 1 192 ? -11.796 -6.481 -4.586 1.00 85.38 192 ASN A CA 1
ATOM 1584 C C . ASN A 1 192 ? -12.424 -7.444 -5.606 1.00 85.38 192 ASN A C 1
ATOM 1586 O O . ASN A 1 192 ? -11.777 -7.772 -6.600 1.00 85.38 192 ASN A O 1
ATOM 1590 N N . ALA A 1 193 ? -13.682 -7.854 -5.417 1.00 86.50 193 ALA A N 1
ATOM 1591 C CA . ALA A 1 193 ? -14.417 -8.641 -6.409 1.00 86.50 193 ALA A CA 1
ATOM 1592 C C . ALA A 1 193 ? -14.612 -7.854 -7.715 1.00 86.50 193 ALA A C 1
ATOM 1594 O O . ALA A 1 193 ? -14.328 -8.359 -8.799 1.00 86.50 193 ALA A O 1
ATOM 1595 N N . TYR A 1 194 ? -15.016 -6.587 -7.613 1.00 84.00 194 TYR A N 1
ATOM 1596 C CA . TYR A 1 194 ? -15.197 -5.719 -8.774 1.00 84.00 194 TYR A CA 1
ATOM 1597 C C . TYR A 1 194 ? -13.876 -5.427 -9.504 1.00 84.00 194 TYR A C 1
ATOM 1599 O O . TYR A 1 194 ? -13.815 -5.486 -10.732 1.00 84.00 194 TYR A O 1
ATOM 1607 N N . LEU A 1 195 ? -12.798 -5.154 -8.763 1.00 79.00 195 LEU A N 1
ATOM 1608 C CA . LEU A 1 195 ? -11.458 -4.959 -9.317 1.00 79.00 195 LEU A CA 1
ATOM 1609 C C . LEU A 1 195 ? -10.984 -6.215 -10.045 1.00 79.00 195 LEU A C 1
ATOM 1611 O O . LEU A 1 195 ? -10.427 -6.093 -11.133 1.00 79.00 195 LEU A O 1
ATOM 1615 N N . ARG A 1 196 ? -11.258 -7.410 -9.509 1.00 82.38 196 ARG A N 1
ATOM 1616 C CA . ARG A 1 196 ? -10.949 -8.677 -10.183 1.00 82.38 196 ARG A CA 1
ATOM 1617 C C . ARG A 1 196 ? -11.680 -8.806 -11.520 1.00 82.38 196 ARG A C 1
ATOM 1619 O O . ARG A 1 196 ? -11.048 -9.177 -12.499 1.00 82.38 196 ARG A O 1
ATOM 1626 N N . ILE A 1 197 ? -12.964 -8.447 -11.582 1.00 81.31 197 ILE A N 1
ATOM 1627 C CA . ILE A 1 197 ? -13.753 -8.476 -12.827 1.00 81.31 197 ILE A CA 1
ATOM 1628 C C . ILE A 1 197 ? -13.200 -7.475 -13.850 1.00 81.31 197 ILE A C 1
ATOM 1630 O O . ILE A 1 197 ? -13.024 -7.815 -15.013 1.00 81.31 197 ILE A O 1
ATOM 1634 N N . LYS A 1 198 ? -12.904 -6.238 -13.429 1.00 75.31 198 LYS A N 1
ATOM 1635 C CA . LYS A 1 198 ? -12.440 -5.185 -14.349 1.00 75.31 198 LYS A CA 1
ATOM 1636 C C . LYS A 1 198 ? -10.999 -5.335 -14.807 1.00 75.31 198 LYS A C 1
ATOM 1638 O O . LYS A 1 198 ? -10.678 -4.903 -15.907 1.00 75.31 198 LYS A O 1
ATOM 1643 N N . SER A 1 199 ? -10.136 -5.874 -13.958 1.00 68.44 199 SER A N 1
ATOM 1644 C CA . SER A 1 199 ? -8.720 -6.049 -14.276 1.00 68.44 199 SER A CA 1
ATOM 1645 C C . SER A 1 199 ? -8.407 -7.445 -14.814 1.00 68.44 199 SER A C 1
ATOM 1647 O O . SER A 1 199 ? -7.334 -7.640 -15.355 1.00 68.44 199 SER A O 1
ATOM 1649 N N . GLY A 1 200 ? -9.285 -8.436 -14.651 1.00 71.19 200 GLY A N 1
ATOM 1650 C CA . GLY A 1 200 ? -9.000 -9.825 -15.031 1.00 71.19 200 GLY A CA 1
ATOM 1651 C C . GLY A 1 200 ? -7.953 -10.516 -14.144 1.00 71.19 200 GLY A C 1
ATOM 1652 O O . GLY A 1 200 ? -7.603 -11.665 -14.388 1.00 71.19 200 GLY A O 1
ATOM 1653 N N . THR A 1 201 ? -7.449 -9.858 -13.092 1.00 67.31 201 THR A N 1
ATOM 1654 C CA . THR A 1 201 ? -6.419 -10.418 -12.202 1.00 67.31 201 THR A CA 1
ATOM 1655 C C . THR A 1 201 ? -6.733 -10.169 -10.729 1.00 67.31 201 THR A C 1
ATOM 1657 O O . THR A 1 201 ? -7.538 -9.313 -10.372 1.00 67.31 201 THR A O 1
ATOM 1660 N N . SER A 1 202 ? -6.074 -10.916 -9.841 1.00 70.50 202 SER A N 1
ATOM 1661 C CA . SER A 1 202 ? -6.173 -10.730 -8.386 1.00 70.50 202 SER A CA 1
ATOM 1662 C C . SER A 1 202 ? -5.033 -9.878 -7.808 1.00 70.50 202 SER A C 1
ATOM 1664 O O . SER A 1 202 ? -4.917 -9.759 -6.587 1.00 70.50 202 SER A O 1
ATOM 1666 N N . TYR A 1 203 ? -4.197 -9.278 -8.662 1.00 67.81 203 TYR A N 1
ATOM 1667 C CA . TYR A 1 203 ? -3.076 -8.442 -8.231 1.00 67.81 203 TYR A CA 1
ATOM 1668 C C . TYR A 1 203 ? -3.526 -7.069 -7.731 1.00 67.81 203 TYR A C 1
ATOM 1670 O O . TYR A 1 203 ? -2.929 -6.530 -6.799 1.00 67.81 203 TYR A O 1
ATOM 1678 N N . LEU A 1 204 ? -4.579 -6.500 -8.330 1.00 73.12 204 LEU A N 1
ATOM 1679 C CA . LEU A 1 204 ? -5.146 -5.235 -7.876 1.00 73.12 204 LEU A CA 1
ATOM 1680 C C . LEU A 1 204 ? -6.076 -5.478 -6.691 1.00 73.12 204 LEU A C 1
ATOM 1682 O O . LEU A 1 204 ? -7.227 -5.874 -6.865 1.00 73.12 204 LEU A O 1
ATOM 1686 N N . LYS A 1 205 ? -5.572 -5.230 -5.483 1.00 78.50 205 LYS A N 1
ATOM 1687 C CA . LYS A 1 205 ? -6.354 -5.352 -4.253 1.00 78.50 205 LYS A CA 1
ATOM 1688 C C . LYS A 1 205 ? -6.253 -4.090 -3.418 1.00 78.50 205 LYS A C 1
ATOM 1690 O O . LYS A 1 205 ? -5.166 -3.537 -3.230 1.00 78.50 205 LYS A O 1
ATOM 1695 N N . ILE A 1 206 ? -7.396 -3.676 -2.894 1.00 80.50 206 ILE A N 1
ATOM 1696 C CA . ILE A 1 206 ? -7.475 -2.685 -1.835 1.00 80.50 206 ILE A CA 1
ATOM 1697 C C . ILE A 1 206 ? -7.366 -3.397 -0.488 1.00 80.50 206 ILE A C 1
ATOM 1699 O O . ILE A 1 206 ? -7.985 -4.447 -0.262 1.00 80.50 206 ILE A O 1
ATOM 1703 N N . ALA A 1 207 ? -6.539 -2.836 0.381 1.00 76.31 207 ALA A N 1
ATOM 1704 C CA . ALA A 1 207 ? -6.452 -3.193 1.779 1.00 76.31 207 ALA A CA 1
ATOM 1705 C C . ALA A 1 207 ? -7.181 -2.126 2.601 1.00 76.31 207 ALA A C 1
ATOM 1707 O O . ALA A 1 207 ? -7.215 -0.945 2.251 1.00 76.31 207 ALA A O 1
ATOM 1708 N N . TYR A 1 208 ? -7.801 -2.588 3.677 1.00 73.38 208 TYR A N 1
ATOM 1709 C CA . TYR A 1 208 ? -8.268 -1.730 4.753 1.00 73.38 208 TYR A CA 1
ATOM 1710 C C . TYR A 1 208 ? -7.088 -1.587 5.715 1.00 73.38 208 TYR A C 1
ATOM 1712 O O . TYR A 1 208 ? -6.543 -2.618 6.109 1.00 73.38 208 TYR A O 1
ATOM 1720 N N . GLU A 1 209 ? -6.648 -0.358 5.986 1.00 67.81 209 GLU A N 1
ATOM 1721 C CA . GLU A 1 209 ? -5.517 -0.110 6.891 1.00 67.81 209 GLU A CA 1
ATOM 1722 C C . GLU A 1 209 ? -6.022 0.139 8.313 1.00 67.81 209 GLU A C 1
ATOM 1724 O O . GLU A 1 209 ? -5.705 -0.622 9.216 1.00 67.81 209 GLU A O 1
ATOM 1729 N N . GLU A 1 210 ? -6.857 1.159 8.501 1.00 77.50 210 GLU A N 1
ATOM 1730 C CA . GLU A 1 210 ? -7.234 1.647 9.829 1.00 77.50 210 GLU A CA 1
ATOM 1731 C C . GLU A 1 210 ? -8.523 2.481 9.760 1.00 77.50 210 GLU A C 1
ATOM 1733 O O . GLU A 1 210 ? -8.815 3.128 8.745 1.00 77.50 210 GLU A O 1
ATOM 1738 N N . VAL A 1 211 ? -9.291 2.496 10.850 1.00 81.81 211 VAL A N 1
ATOM 1739 C CA . VAL A 1 211 ? -10.293 3.533 11.120 1.00 81.81 211 VAL A CA 1
ATOM 1740 C C . VAL A 1 211 ? -9.679 4.524 12.095 1.00 81.81 211 VAL A C 1
ATOM 1742 O O . VAL A 1 211 ? -9.199 4.141 13.151 1.00 81.81 211 VAL A O 1
ATOM 1745 N N . LEU A 1 212 ? -9.708 5.803 11.744 1.00 81.81 212 LEU A N 1
ATOM 1746 C CA . LEU A 1 212 ? -9.229 6.900 12.569 1.00 81.81 212 LEU A CA 1
ATOM 1747 C C . LEU A 1 212 ? -10.419 7.640 13.174 1.00 81.81 212 LEU A C 1
ATOM 1749 O O . LEU A 1 212 ? -11.248 8.190 12.437 1.00 81.81 212 LEU A O 1
ATOM 1753 N N . PHE A 1 213 ? -10.510 7.661 14.504 1.00 78.06 213 PHE A N 1
ATOM 1754 C CA . PHE A 1 213 ? -11.570 8.376 15.208 1.00 78.06 213 PHE A CA 1
ATOM 1755 C C . PHE A 1 213 ? -11.237 8.659 16.686 1.00 78.06 213 PHE A C 1
ATOM 1757 O O . PHE A 1 213 ? -10.970 7.735 17.437 1.00 78.06 213 PHE A O 1
ATOM 1764 N N . PRO A 1 214 ? -11.334 9.907 17.172 1.00 78.19 214 PRO A N 1
ATOM 1765 C CA . PRO A 1 214 ? -11.460 11.154 16.421 1.00 78.19 214 PRO A CA 1
ATOM 1766 C C . PRO A 1 214 ? -10.186 11.467 15.616 1.00 78.19 214 PRO A C 1
ATOM 1768 O O . PRO A 1 214 ? -9.100 10.967 15.917 1.00 78.19 214 PRO A O 1
ATOM 1771 N N . ILE A 1 215 ? -10.314 12.309 14.586 1.00 82.12 215 ILE A N 1
ATOM 1772 C CA . ILE A 1 215 ? -9.208 12.703 13.697 1.00 82.12 215 ILE A CA 1
ATOM 1773 C C . ILE A 1 215 ? -9.189 14.218 13.475 1.00 82.12 215 ILE A C 1
ATOM 1775 O O . ILE A 1 215 ? -10.226 14.866 13.412 1.00 82.12 215 ILE A O 1
ATOM 1779 N N . CYS A 1 216 ? -8.005 14.803 13.326 1.00 79.31 216 CYS A N 1
ATOM 1780 C CA . CYS A 1 216 ? -7.805 16.210 13.010 1.00 79.31 216 CYS A CA 1
ATOM 1781 C C . CYS A 1 216 ? -6.986 16.366 11.726 1.00 79.31 216 CYS A C 1
ATOM 1783 O O . CYS A 1 216 ? -5.871 15.850 11.616 1.00 79.31 216 CYS A O 1
ATOM 1785 N N . PHE A 1 217 ? -7.523 17.116 10.762 1.00 83.00 217 PHE A N 1
ATOM 1786 C CA . PHE A 1 217 ? -6.844 17.465 9.517 1.00 83.00 217 PHE A CA 1
ATOM 1787 C C . PHE A 1 217 ? -6.272 18.880 9.596 1.00 83.00 217 PHE A C 1
ATOM 1789 O O . PHE A 1 217 ? -7.009 19.863 9.666 1.00 83.00 217 PHE A O 1
ATOM 1796 N N . THR A 1 218 ? -4.950 19.005 9.493 1.00 80.69 218 THR A N 1
ATOM 1797 C CA . THR A 1 218 ? -4.253 20.304 9.495 1.00 80.69 218 THR A CA 1
ATOM 1798 C C . THR A 1 218 ? -3.872 20.758 8.080 1.00 80.69 218 THR A C 1
ATOM 1800 O O . THR A 1 218 ? -3.686 21.949 7.817 1.00 80.69 218 THR A O 1
ATOM 1803 N N . GLY A 1 219 ? -3.830 19.834 7.115 1.00 77.88 219 GLY A N 1
ATOM 1804 C CA . GLY A 1 219 ? -3.605 20.139 5.704 1.00 77.88 219 GLY A CA 1
ATOM 1805 C C . GLY A 1 219 ? -3.480 18.898 4.820 1.00 77.88 219 GLY A C 1
ATOM 1806 O O . GLY A 1 219 ? -3.678 17.766 5.260 1.00 77.88 219 GLY A O 1
ATOM 1807 N N . LYS A 1 220 ? -3.107 19.099 3.549 1.00 77.44 220 LYS A N 1
ATOM 1808 C CA . LYS A 1 220 ? -2.892 17.990 2.605 1.00 77.44 220 LYS A CA 1
ATOM 1809 C C . LYS A 1 220 ? -1.828 17.040 3.159 1.00 77.44 220 LYS A C 1
ATOM 1811 O O . LYS A 1 220 ? -0.688 17.452 3.351 1.00 77.44 220 LYS A O 1
ATOM 1816 N N . LYS A 1 221 ? -2.202 15.772 3.371 1.00 77.00 221 LYS A N 1
ATOM 1817 C CA . LYS A 1 221 ? -1.352 14.724 3.975 1.00 77.00 221 LYS A CA 1
ATOM 1818 C C . LYS A 1 221 ? -0.846 15.046 5.393 1.00 77.00 221 LYS A C 1
ATOM 1820 O O . LYS A 1 221 ? 0.121 14.425 5.822 1.00 77.00 221 LYS A O 1
ATOM 1825 N N . LYS A 1 222 ? -1.474 15.998 6.092 1.00 83.44 222 LYS A N 1
ATOM 1826 C CA . LYS A 1 222 ? -1.143 16.373 7.468 1.00 83.44 222 LYS A CA 1
ATOM 1827 C C . LYS A 1 222 ? -2.353 16.140 8.363 1.00 83.44 222 LYS A C 1
ATOM 1829 O O . LYS A 1 222 ? -3.327 16.892 8.280 1.00 83.44 222 LYS A O 1
ATOM 1834 N N . TYR A 1 223 ? -2.314 15.076 9.152 1.00 85.19 223 TYR A N 1
ATOM 1835 C CA . TYR A 1 223 ? -3.403 14.716 10.055 1.00 85.19 223 TYR A CA 1
ATOM 1836 C C . TYR A 1 223 ? -2.918 13.861 11.221 1.00 85.19 223 TYR A C 1
ATOM 1838 O O . TYR A 1 223 ? -1.888 13.192 11.119 1.00 85.19 223 TYR A O 1
ATOM 1846 N N . PHE A 1 224 ? -3.665 13.905 12.319 1.00 82.19 224 PHE A N 1
ATOM 1847 C CA . PHE A 1 224 ? -3.453 13.055 13.483 1.00 82.19 224 PHE A CA 1
ATOM 1848 C C . PHE A 1 224 ? -4.782 12.558 14.041 1.00 82.19 224 PHE A C 1
ATOM 1850 O O . PHE A 1 224 ? -5.791 13.246 13.909 1.00 82.19 224 PHE A O 1
ATOM 1857 N N . GLY A 1 225 ? -4.802 11.376 14.642 1.00 82.19 225 GLY A N 1
ATOM 1858 C CA . GLY A 1 225 ? -6.019 10.787 15.192 1.00 82.19 225 GLY A CA 1
ATOM 1859 C C . GLY A 1 225 ? -5.738 9.546 16.024 1.00 82.19 225 GLY A C 1
ATOM 1860 O O . GLY A 1 225 ? -4.584 9.161 16.200 1.00 82.19 225 GLY A O 1
ATOM 1861 N N . ILE A 1 226 ? -6.795 8.935 16.546 1.00 78.38 226 ILE A N 1
ATOM 1862 C CA . ILE A 1 226 ? -6.701 7.655 17.254 1.00 78.38 226 ILE A CA 1
ATOM 1863 C C . ILE A 1 226 ? -6.976 6.527 16.259 1.00 78.38 226 ILE A C 1
ATOM 1865 O O . ILE A 1 226 ? -7.990 6.564 15.564 1.00 78.38 226 ILE A O 1
ATOM 1869 N N . GLU A 1 227 ? -6.060 5.564 16.168 1.00 80.81 227 GLU A N 1
ATOM 1870 C CA . GLU A 1 227 ? -6.163 4.409 15.271 1.00 80.81 227 GLU A CA 1
ATOM 1871 C C . GLU A 1 227 ? -6.958 3.259 15.896 1.00 80.81 227 GLU A C 1
ATOM 1873 O O . GLU A 1 227 ? -6.754 2.865 17.048 1.00 80.81 227 GLU A O 1
ATOM 1878 N N . HIS A 1 228 ? -7.860 2.701 15.097 1.00 78.50 228 HIS A N 1
ATOM 1879 C CA . HIS A 1 228 ? -8.604 1.490 15.385 1.00 78.50 228 HIS A CA 1
ATOM 1880 C C . HIS A 1 228 ? -8.374 0.496 14.239 1.00 78.50 228 HIS A C 1
ATOM 1882 O O . HIS A 1 228 ? -8.888 0.672 13.129 1.00 78.50 228 HIS A O 1
ATOM 1888 N N . GLU A 1 229 ? -7.592 -0.546 14.511 1.00 73.31 229 GLU A N 1
ATOM 1889 C CA . GLU A 1 229 ? -7.281 -1.610 13.549 1.00 73.31 229 GLU A CA 1
ATOM 1890 C C . GLU A 1 229 ? -8.326 -2.736 13.634 1.00 73.31 229 GLU A C 1
ATOM 1892 O O . GLU A 1 229 ? -9.355 -2.675 12.959 1.00 73.31 229 GLU A O 1
ATOM 1897 N N . ASP A 1 230 ? -8.086 -3.726 14.502 1.00 68.38 230 ASP A N 1
ATOM 1898 C CA . ASP A 1 230 ? -8.955 -4.894 14.717 1.00 68.38 230 ASP A CA 1
ATOM 1899 C C . ASP A 1 230 ? -9.856 -4.757 15.956 1.00 68.38 230 ASP A C 1
ATOM 1901 O O . ASP A 1 230 ? -10.891 -5.414 16.067 1.00 68.38 230 ASP A O 1
ATOM 1905 N N . ILE A 1 231 ? -9.464 -3.903 16.907 1.00 74.81 231 ILE A N 1
ATOM 1906 C CA . ILE A 1 231 ? -10.173 -3.671 18.169 1.00 74.81 231 ILE A CA 1
ATOM 1907 C C . ILE A 1 231 ? -10.386 -2.169 18.335 1.00 74.81 231 ILE A C 1
ATOM 1909 O O . ILE A 1 231 ? -9.520 -1.355 18.005 1.00 74.81 231 ILE A O 1
ATOM 1913 N N . VAL A 1 232 ? -11.542 -1.789 18.878 1.00 72.81 232 VAL A N 1
ATOM 1914 C CA . VAL A 1 232 ? -11.811 -0.396 19.227 1.00 72.81 232 VAL A CA 1
ATOM 1915 C C . VAL A 1 232 ? -10.845 0.047 20.328 1.00 72.81 232 VAL A C 1
ATOM 1917 O O . VAL A 1 232 ? -10.942 -0.388 21.473 1.00 72.81 232 VAL A O 1
ATOM 1920 N N . ASN A 1 233 ? -9.915 0.930 19.973 1.00 71.50 233 ASN A N 1
ATOM 1921 C CA . ASN A 1 233 ? -8.952 1.516 20.887 1.00 71.50 233 ASN A CA 1
ATOM 1922 C C . ASN A 1 233 ? -9.201 3.019 21.100 1.00 71.50 233 ASN A C 1
ATOM 1924 O O . ASN A 1 233 ? -8.934 3.806 20.208 1.00 71.50 233 ASN A O 1
ATOM 1928 N N . PHE A 1 234 ? -9.646 3.431 22.290 1.00 70.00 234 PHE A N 1
ATOM 1929 C CA . PHE A 1 234 ? -9.702 4.852 22.687 1.00 70.00 234 PHE A CA 1
ATOM 1930 C C . PHE A 1 234 ? -8.556 5.262 23.625 1.00 70.00 234 PHE A C 1
ATOM 1932 O O . PHE A 1 234 ? -8.577 6.337 24.225 1.00 70.00 234 PHE A O 1
ATOM 1939 N N . LYS A 1 235 ? -7.526 4.420 23.779 1.00 65.69 235 LYS A N 1
ATOM 1940 C CA . LYS A 1 235 ? -6.395 4.732 24.658 1.00 65.69 235 LYS A CA 1
ATOM 1941 C C . LYS A 1 235 ? -5.474 5.741 23.975 1.00 65.69 235 LYS A C 1
ATOM 1943 O O . LYS A 1 235 ? -4.816 5.426 22.990 1.00 65.69 235 LYS A O 1
ATOM 1948 N N . LEU A 1 236 ? -5.329 6.913 24.590 1.00 57.06 236 LEU A N 1
ATOM 1949 C CA . LEU A 1 236 ? -4.481 8.037 24.156 1.00 57.06 236 LEU A CA 1
ATOM 1950 C C . LEU A 1 236 ? -2.961 7.762 24.127 1.00 57.06 236 LEU A C 1
ATOM 1952 O O . LEU A 1 236 ? -2.182 8.690 23.938 1.00 57.06 236 LEU A O 1
ATOM 1956 N N . LYS A 1 237 ? -2.503 6.517 24.328 1.00 56.59 237 LYS A N 1
ATOM 1957 C CA . LYS A 1 237 ? -1.065 6.213 24.435 1.00 56.59 237 LYS A CA 1
ATOM 1958 C C . LYS A 1 237 ? -0.309 6.437 23.122 1.00 56.59 237 LYS A C 1
ATOM 1960 O O . LYS A 1 237 ? 0.818 6.910 23.178 1.00 56.59 237 LYS A O 1
ATOM 1965 N N . ASN A 1 238 ? -0.929 6.138 21.978 1.00 64.25 238 ASN A N 1
ATOM 1966 C CA . ASN A 1 238 ? -0.312 6.274 20.659 1.00 64.25 238 ASN A CA 1
ATOM 1967 C C . ASN A 1 238 ? -1.258 7.035 19.724 1.00 64.25 238 ASN A C 1
ATOM 1969 O O . ASN A 1 238 ? -2.246 6.486 19.245 1.00 64.25 238 ASN A O 1
ATOM 1973 N N . LEU A 1 239 ? -0.965 8.313 19.485 1.00 71.69 239 LEU A N 1
ATOM 1974 C CA . LEU A 1 239 ? -1.635 9.088 18.445 1.00 71.69 239 LEU A CA 1
ATOM 1975 C C . LEU A 1 239 ? -1.034 8.731 17.088 1.00 71.69 239 LEU A C 1
ATOM 1977 O O . LEU A 1 239 ? 0.172 8.877 16.876 1.00 71.69 239 LEU A O 1
ATOM 1981 N N . PHE A 1 240 ? -1.889 8.330 16.152 1.00 76.69 240 PHE A N 1
ATOM 1982 C CA . PHE A 1 240 ? -1.508 8.216 14.758 1.00 76.69 240 PHE A CA 1
ATOM 1983 C C . PHE A 1 240 ? -1.189 9.611 14.229 1.00 76.69 240 PHE A C 1
ATOM 1985 O O . PHE A 1 240 ? -1.988 10.536 14.381 1.00 76.69 240 PHE A O 1
ATOM 1992 N N . MET A 1 241 ? -0.033 9.782 13.594 1.00 81.44 241 MET A N 1
ATOM 1993 C CA . MET A 1 241 ? 0.391 11.057 13.021 1.00 81.44 241 MET A CA 1
ATOM 1994 C C . MET A 1 241 ? 0.954 10.847 11.625 1.00 81.44 241 MET A C 1
ATOM 1996 O O . MET A 1 241 ? 1.837 10.021 11.403 1.00 81.44 241 MET A O 1
ATOM 2000 N N . LYS A 1 242 ? 0.498 11.662 10.673 1.00 80.31 242 LYS A N 1
ATOM 2001 C CA . LYS A 1 242 ? 1.011 11.658 9.303 1.00 80.31 242 LYS A CA 1
ATOM 2002 C C . LYS A 1 242 ? 1.345 13.067 8.865 1.00 80.31 242 LYS A C 1
ATOM 2004 O O . LYS A 1 242 ? 0.491 13.946 8.905 1.00 80.31 242 LYS A O 1
ATOM 2009 N N . GLY A 1 243 ? 2.593 13.278 8.444 1.00 75.31 243 GLY A N 1
ATOM 2010 C CA . GLY A 1 243 ? 3.063 14.561 7.906 1.00 75.31 243 GLY A CA 1
ATOM 2011 C C . GLY A 1 243 ? 3.105 15.717 8.914 1.00 75.31 243 GLY A C 1
ATOM 2012 O O . GLY A 1 243 ? 3.265 16.869 8.505 1.00 75.31 243 GLY A O 1
ATOM 2013 N N . ILE A 1 244 ? 2.946 15.421 10.205 1.00 76.25 244 ILE A N 1
ATOM 2014 C CA . ILE A 1 244 ? 3.073 16.373 11.306 1.00 76.25 244 ILE A CA 1
ATOM 2015 C C . ILE A 1 244 ? 4.430 16.127 11.947 1.00 76.25 244 ILE A C 1
ATOM 2017 O O . ILE A 1 244 ? 4.716 15.023 12.401 1.00 76.25 244 ILE A O 1
ATOM 2021 N N . TYR A 1 245 ? 5.277 17.149 11.928 1.00 64.38 245 TYR A N 1
ATOM 2022 C CA . TYR A 1 245 ? 6.567 17.114 12.598 1.00 64.38 245 TYR A CA 1
ATOM 2023 C C . TYR A 1 245 ? 6.330 17.443 14.068 1.00 64.38 245 TYR A C 1
ATOM 2025 O O . TYR A 1 245 ? 6.009 18.583 14.395 1.00 64.38 245 TYR A O 1
ATOM 2033 N N . THR A 1 246 ? 6.441 16.450 14.945 1.00 59.38 246 THR A N 1
ATOM 2034 C CA . THR A 1 246 ? 6.437 16.661 16.401 1.00 59.38 246 THR A CA 1
ATOM 2035 C C . THR A 1 246 ? 7.825 16.968 16.950 1.00 59.38 246 THR A C 1
ATOM 2037 O O . THR A 1 246 ? 7.934 17.518 18.038 1.00 59.38 246 THR A O 1
ATOM 2040 N N . VAL A 1 247 ? 8.884 16.680 16.190 1.00 43.56 247 VAL A N 1
ATOM 2041 C CA . VAL A 1 247 ? 10.271 16.939 16.587 1.00 43.56 247 VAL A CA 1
ATOM 2042 C C . VAL A 1 247 ? 10.971 17.677 15.449 1.00 43.56 247 VAL A C 1
ATOM 2044 O O . VAL A 1 247 ? 11.010 17.183 14.320 1.00 43.56 247 VAL A O 1
ATOM 2047 N N . LYS A 1 248 ? 11.485 18.880 15.736 1.00 36.81 248 LYS A N 1
ATOM 2048 C CA . LYS A 1 248 ? 12.506 19.524 14.899 1.00 36.81 248 LYS A CA 1
ATOM 2049 C C . LYS A 1 248 ? 13.766 18.657 15.002 1.00 36.81 248 LYS A C 1
ATOM 2051 O O . LYS A 1 248 ? 14.279 18.502 16.107 1.00 36.81 248 LYS A O 1
ATOM 2056 N N . GLN A 1 249 ? 14.192 18.061 13.891 1.00 37.44 249 GLN A N 1
ATOM 2057 C CA . GLN A 1 249 ? 15.574 17.601 13.727 1.00 37.44 249 GLN A CA 1
ATOM 2058 C C . GLN A 1 249 ? 16.432 18.775 13.277 1.00 37.44 249 GLN A C 1
ATOM 2060 O O . GLN A 1 249 ? 15.898 19.604 12.501 1.00 37.44 249 GLN A O 1
#

Foldseek 3Di:
DVCVVVVHDQDPDQDPDDDDDDFDAADFDWDDFWWDFFAWDFDKDWPDLLLLVCLVQVVDPVSDDPLNVVLVVLVVVLVVLVVVLVVLVVVCVPPPCPPVSVVVNVVSVVVSVVSVVVSVVSLVLCCPSRHSNPDVCSNNVSSVVVNVVVVVVVVVCVVPDDDDGDDDPDVVVQVNQVVVVVVVVVVQVVVQVVCCVVSVDNNGGMDTAWIFHGKGDPTGQFIKGDTDDPHDDPDPPDIDTTPDDPDDD

Secondary structure (DSSP, 8-state):
-HHHHTTPPPP-PPPSSPPPS-------PPPPPEEE-SS-EEEEEES-SSGGGGGGGTT-TTT--HHHHHHHHHHHHHHHHHHHHHHHHHHHHHH---HHHHHHHHHHHHHHHHHHHHHHHHHHHHT-TTSTT--HHHHHHHHHHHHHHHHHHHHHHHHH--------TTHHHHHHHHHHHHHHHHHHHHHHHHHHHHHSSSS--EEEEEEEEEEEEEETTEEEEEEESSS----TTSEEEES--SS--

Radius of gyration: 21.48 Å; Cα contacts (8 Å, |Δi|>4): 251; chains: 1; bounding box: 51×38×52 Å

pLDDT: mean 72.3, std 11.01, range [36.81, 87.25]

Solvent-accessible surface area (backbone atoms only — not comparable to full-atom values): 14725 Å² total; per-residue (Å²): 118,66,46,71,75,64,76,50,83,81,68,77,64,58,64,88,83,68,83,86,77,88,74,81,72,84,83,76,77,86,61,77,68,45,77,40,75,88,60,75,42,73,44,76,47,66,75,45,74,70,62,48,61,49,46,80,44,79,66,38,78,85,68,53,51,72,71,56,51,55,52,42,52,55,48,50,55,40,50,54,50,50,63,63,42,54,61,48,55,53,47,45,70,73,68,44,85,46,71,68,63,48,54,54,48,52,51,53,50,49,51,42,49,49,52,51,52,49,54,54,48,62,50,49,40,22,54,31,75,82,32,56,66,46,35,60,68,60,44,51,50,54,40,52,50,51,46,50,52,50,55,48,51,50,54,54,49,67,75,65,65,80,86,84,82,92,84,64,91,56,71,46,52,48,50,52,52,52,51,50,52,55,52,47,56,52,47,42,52,52,49,34,53,52,39,24,70,76,50,75,39,83,56,51,33,64,38,80,67,36,37,28,47,51,30,33,30,80,41,78,75,19,37,38,26,27,56,23,70,95,56,91,47,88,66,82,85,62,70,44,69,36,78,64,81,90,65,90,127

Organism: NCBI:txid1117311

Mean predicted aligned error: 13.12 Å

InterPro domains:
  IPR006134 DNA-directed DNA polymerase, family B, multifunctional domain [PF00136] (60-248)
  IPR023211 DNA polymerase, palm domain superfamily [G3DSA:3.90.1600.10] (16-243)
  IPR043502 DNA/RNA polymerase superfamily [SSF56672] (16-248)
  IPR050240 DNA polymerase type-B [PTHR10322] (61-248)